Protein AF-A0A166QKS0-F1 (afdb_monomer_lite)

Foldseek 3Di:
DDDDDPDPDPVRVVVVVVVVLVVLCPDPNNVVVVVVVVVVVVCVVVVVPDVPPLDDDDDDPVLVVLQPPDADPDPLLVCLLVVPVPDDCVPVVLLLDFDDRPDPDCPPDPVVLVSSLSNNNSNLLNVVLVVLVVLVVVCVVPVPPPVSLVVLVVQLVVLVVVLVVSVVCCVVVPQPPDPNSNSSSSSSNSSSSNSNVLSSCCNVQVSVHDVSNVVSSCVRRVD

Sequence (223 aa):
MGRTAKYLTLDEKRKAIQANSTKYAHTTKGCNARNAAQRAAYHKRTSRKGPSDTSIPSLSQDLVELALKPLPISDLFLSALQDDGDVNESGLDQWDLPPPYANSQELSSSNYAVNLVDVVHGRHMRDELKQGRHRMEVHRQKPRFRGVRQATLTLERAAIEGYEAATKLIEEYGCDSSYMSGLMTRHFLQWSARRVYDLHEEIQALTSGRDSYEKLYNSRYCT

pLDDT: mean 88.8, std 10.62, range [48.44, 98.06]

Secondary structure (DSSP, 8-state):
-----S-SSHHHHHHHHHHHHHHHHTSHHHHHHHHHHHHHHHHHHHTT------PPPPPPHHHHHHHTSPPP-SHHHHHHHHT-S-S--TT-HHHHSPSP-TT------HHHHHHHHHHHHHHHHHHHHHHHHHHHHHHHH-TT-HHHHHHHHHHHHHHHHHHHHHHHHHHHH-S-SSHHHHHHHHHHHHHHHHHHHHHHHHHHHHHH-HHHHHHHHHHHH--

Organism: NCBI:txid1759441

Structure (mmCIF, N/CA/C/O backbone):
data_AF-A0A166QKS0-F1
#
_entry.id   AF-A0A166QKS0-F1
#
loop_
_atom_site.group_PDB
_atom_site.id
_atom_site.type_symbol
_atom_site.label_atom_id
_atom_site.label_alt_id
_atom_site.label_comp_id
_atom_site.label_asym_id
_atom_site.label_entity_id
_atom_site.label_seq_id
_atom_site.pdbx_PDB_ins_code
_atom_site.Cartn_x
_atom_site.Cartn_y
_atom_site.Cartn_z
_atom_site.occupancy
_atom_site.B_iso_or_equiv
_atom_site.auth_seq_id
_atom_site.auth_comp_id
_atom_site.auth_asym_id
_atom_site.auth_atom_id
_atom_site.pdbx_PDB_model_num
ATOM 1 N N . MET A 1 1 ? -8.225 13.645 81.825 1.00 52.88 1 MET A N 1
ATOM 2 C CA . MET A 1 1 ? -9.030 12.519 81.299 1.00 52.88 1 MET A CA 1
ATOM 3 C C . MET A 1 1 ? -8.406 12.030 79.997 1.00 52.88 1 MET A C 1
ATOM 5 O O . MET A 1 1 ? -8.427 12.765 79.018 1.00 52.88 1 MET A O 1
ATOM 9 N N . GLY A 1 2 ? -7.762 10.860 80.006 1.00 68.75 2 GLY A N 1
ATOM 10 C CA . GLY A 1 2 ? -7.058 10.316 78.837 1.00 68.75 2 GLY A CA 1
ATOM 11 C C . GLY A 1 2 ? -8.013 9.626 77.860 1.00 68.75 2 GLY A C 1
ATOM 12 O O . GLY A 1 2 ? -8.900 8.891 78.284 1.00 68.75 2 GLY A O 1
ATOM 13 N N . ARG A 1 3 ? -7.847 9.859 76.551 1.00 65.81 3 ARG A N 1
ATOM 14 C CA . ARG A 1 3 ? -8.582 9.130 75.505 1.00 65.81 3 ARG A CA 1
ATOM 15 C C . ARG A 1 3 ? -8.050 7.698 75.435 1.00 65.81 3 ARG A C 1
ATOM 17 O O . ARG A 1 3 ? -6.912 7.489 75.028 1.00 65.81 3 ARG A O 1
ATOM 24 N N . THR A 1 4 ? -8.865 6.724 75.820 1.00 73.19 4 THR A N 1
ATOM 25 C CA . THR A 1 4 ? -8.566 5.302 75.630 1.00 73.19 4 THR A CA 1
ATOM 26 C C . THR A 1 4 ? -8.616 4.939 74.146 1.00 73.19 4 THR A C 1
ATOM 28 O O . THR A 1 4 ? -9.442 5.448 73.381 1.00 73.19 4 THR A O 1
ATOM 31 N N . ALA A 1 5 ? -7.694 4.078 73.712 1.00 75.75 5 ALA A N 1
ATOM 32 C CA . ALA A 1 5 ? -7.658 3.604 72.336 1.00 75.75 5 ALA A CA 1
ATOM 33 C C . ALA A 1 5 ? -8.900 2.747 72.050 1.00 75.75 5 ALA A C 1
ATOM 35 O O . ALA A 1 5 ? -9.201 1.803 72.772 1.00 75.75 5 ALA A O 1
ATOM 36 N N . LYS A 1 6 ? -9.625 3.080 70.976 1.00 84.25 6 LYS A N 1
ATOM 37 C CA . LYS A 1 6 ? -10.878 2.410 70.583 1.00 84.25 6 LYS A CA 1
ATOM 38 C C . LYS A 1 6 ? -10.690 0.944 70.156 1.00 84.25 6 LYS A C 1
ATOM 40 O O . LYS A 1 6 ? -11.662 0.199 70.127 1.00 84.25 6 LYS A O 1
ATOM 45 N N . TYR A 1 7 ? -9.465 0.557 69.805 1.00 91.38 7 TYR A N 1
ATOM 46 C CA . TYR A 1 7 ? -9.080 -0.805 69.437 1.00 91.38 7 TYR A CA 1
ATOM 47 C C . TYR A 1 7 ? -7.752 -1.122 70.120 1.00 91.38 7 TYR A C 1
ATOM 49 O O . TYR A 1 7 ? -6.854 -0.275 70.101 1.00 91.38 7 TYR A O 1
ATOM 57 N N . LEU A 1 8 ? -7.638 -2.310 70.710 1.00 87.25 8 LEU A N 1
ATOM 58 C CA . LEU A 1 8 ? -6.447 -2.747 71.441 1.00 87.25 8 LEU A CA 1
ATOM 59 C C . LEU A 1 8 ? -5.414 -3.370 70.497 1.00 87.25 8 LEU A C 1
ATOM 61 O O . LEU A 1 8 ? -4.217 -3.314 70.767 1.00 87.25 8 LEU A O 1
ATOM 65 N N . THR A 1 9 ? -5.863 -3.909 69.359 1.00 92.62 9 THR A N 1
ATOM 66 C CA . THR A 1 9 ? -4.998 -4.555 68.363 1.00 92.62 9 THR A CA 1
ATOM 67 C C . THR A 1 9 ? -5.269 -4.073 66.932 1.00 92.62 9 THR A C 1
ATOM 69 O O . THR A 1 9 ? -6.344 -3.564 66.594 1.00 92.62 9 THR A O 1
ATOM 72 N N . LEU A 1 10 ? -4.277 -4.236 66.046 1.00 92.38 10 LEU A N 1
ATOM 73 C CA . LEU A 1 10 ? -4.429 -3.928 64.617 1.00 92.38 10 LEU A CA 1
ATOM 74 C C . LEU A 1 10 ? -5.484 -4.815 63.940 1.00 92.38 10 LEU A C 1
ATOM 76 O O . LEU A 1 10 ? -6.199 -4.341 63.054 1.00 92.38 10 LEU A O 1
ATOM 80 N N . ASP A 1 11 ? -5.617 -6.068 64.374 1.00 94.25 11 ASP A N 1
ATOM 81 C CA . ASP A 1 11 ? -6.605 -6.998 63.827 1.00 94.25 11 ASP A CA 1
ATOM 82 C C . ASP A 1 11 ? -8.031 -6.629 64.227 1.00 94.25 11 ASP A C 1
ATOM 84 O O . ASP A 1 11 ? -8.928 -6.653 63.382 1.00 94.25 11 ASP A O 1
ATOM 88 N N . GLU A 1 12 ? -8.250 -6.193 65.470 1.00 92.31 12 GLU A N 1
ATOM 89 C CA . GLU A 1 12 ? -9.535 -5.624 65.892 1.00 92.31 12 GLU A CA 1
ATOM 90 C C . GLU A 1 12 ? -9.909 -4.403 65.053 1.00 92.31 12 GLU A C 1
ATOM 92 O O . GLU A 1 12 ? -11.041 -4.297 64.578 1.00 92.31 12 GLU A O 1
ATOM 97 N N . LYS A 1 13 ? -8.944 -3.510 64.796 1.00 95.44 13 LYS A N 1
ATOM 98 C CA . LYS A 1 13 ? -9.158 -2.340 63.937 1.00 95.44 13 LYS A CA 1
ATOM 99 C C . LYS A 1 13 ? -9.554 -2.753 62.515 1.00 95.44 13 LYS A C 1
ATOM 101 O O . LYS A 1 13 ? -10.494 -2.183 61.961 1.00 95.44 13 LYS A O 1
ATOM 106 N N . ARG A 1 14 ? -8.881 -3.747 61.921 1.00 93.94 14 ARG A N 1
ATOM 107 C CA . ARG A 1 14 ? -9.207 -4.267 60.577 1.00 93.94 14 ARG A CA 1
ATOM 108 C C . ARG A 1 14 ? -10.596 -4.907 60.532 1.00 93.94 14 ARG A C 1
ATOM 110 O O . ARG A 1 14 ? -11.382 -4.557 59.652 1.00 93.94 14 ARG A O 1
ATOM 117 N N . LYS A 1 15 ? -10.934 -5.761 61.504 1.00 94.81 15 LYS A N 1
ATOM 118 C CA . LYS A 1 15 ? -12.263 -6.390 61.621 1.00 94.81 15 LYS A CA 1
ATOM 119 C C . LYS A 1 15 ? -13.368 -5.348 61.782 1.00 94.81 15 LYS A C 1
ATOM 121 O O . LYS A 1 15 ? -14.398 -5.441 61.120 1.00 94.81 15 LYS A O 1
ATOM 126 N N . ALA A 1 16 ? -13.141 -4.317 62.596 1.00 92.88 16 ALA A N 1
ATOM 127 C CA . ALA A 1 16 ? -14.099 -3.232 62.782 1.00 92.88 16 ALA A CA 1
ATOM 128 C C . ALA A 1 16 ? -14.296 -2.397 61.505 1.00 92.88 16 ALA A C 1
ATOM 130 O O . ALA A 1 16 ? -15.427 -2.046 61.169 1.00 92.88 16 ALA A O 1
ATOM 131 N N . ILE A 1 17 ? -13.223 -2.106 60.759 1.00 94.38 17 ILE A N 1
ATOM 132 C CA . ILE A 1 17 ? -13.313 -1.437 59.449 1.00 94.38 17 ILE A CA 1
ATOM 133 C C . ILE A 1 17 ? -14.108 -2.300 58.464 1.00 94.38 17 ILE A C 1
ATOM 135 O O . ILE A 1 17 ? -14.991 -1.783 57.782 1.00 94.38 17 ILE A O 1
ATOM 139 N N . GLN A 1 18 ? -13.845 -3.607 58.417 1.00 94.50 18 GLN A N 1
ATOM 140 C CA . GLN A 1 18 ? -14.553 -4.530 57.533 1.00 94.50 18 GLN A CA 1
ATOM 141 C C . GLN A 1 18 ? -16.043 -4.622 57.888 1.00 94.50 18 GLN A C 1
ATOM 143 O O . GLN A 1 18 ? -16.883 -4.480 57.004 1.00 94.50 18 GLN A O 1
ATOM 148 N N . ALA A 1 19 ? -16.380 -4.759 59.172 1.00 94.00 19 ALA A N 1
ATOM 149 C CA . ALA A 1 19 ? -17.763 -4.800 59.648 1.00 94.00 19 ALA A CA 1
ATOM 150 C C . ALA A 1 19 ? -18.515 -3.476 59.416 1.00 94.00 19 ALA A C 1
ATOM 152 O O . ALA A 1 19 ? -19.702 -3.473 59.097 1.00 94.00 19 ALA A O 1
ATOM 153 N N . ASN A 1 20 ? -17.842 -2.332 59.552 1.00 92.88 20 ASN A N 1
ATOM 154 C CA . ASN A 1 20 ? -18.448 -1.036 59.243 1.00 92.88 20 ASN A CA 1
ATOM 155 C C . ASN A 1 20 ? -18.609 -0.829 57.730 1.00 92.88 20 ASN A C 1
ATOM 157 O O . ASN A 1 20 ? -19.608 -0.256 57.306 1.00 92.88 20 ASN A O 1
ATOM 161 N N . SER A 1 21 ? -17.670 -1.325 56.919 1.00 92.88 21 SER A N 1
ATOM 162 C CA . SER A 1 21 ? -17.764 -1.321 55.454 1.00 92.88 21 SER A CA 1
ATOM 163 C C . SER A 1 21 ? -18.947 -2.159 54.961 1.00 92.88 21 SER A C 1
ATOM 165 O O . SER A 1 21 ? -19.736 -1.676 54.148 1.00 92.88 21 SER A O 1
ATOM 167 N N . THR A 1 22 ? -19.141 -3.370 55.499 1.00 92.69 22 THR A N 1
ATOM 168 C CA . THR A 1 22 ? -20.296 -4.215 55.149 1.00 92.69 22 THR A CA 1
ATOM 169 C C . THR A 1 22 ? -21.607 -3.562 55.572 1.00 92.69 22 THR A C 1
ATOM 171 O O . THR A 1 22 ? -22.514 -3.445 54.751 1.00 92.69 22 THR A O 1
ATOM 174 N N . LYS A 1 23 ? -21.698 -3.028 56.798 1.00 93.31 23 LYS A N 1
ATOM 175 C CA . LYS A 1 23 ? -22.880 -2.269 57.247 1.00 93.31 23 LYS A CA 1
ATOM 176 C C . LYS A 1 23 ? -23.170 -1.072 56.344 1.00 93.31 23 LYS A C 1
ATOM 178 O O . LYS A 1 23 ? -24.306 -0.894 55.915 1.00 93.31 23 LYS A O 1
ATOM 183 N N . TYR A 1 24 ? -22.152 -0.279 56.012 1.00 92.56 24 TYR A N 1
ATOM 184 C CA . TYR A 1 24 ? -22.295 0.874 55.126 1.00 92.56 24 TYR A CA 1
ATOM 185 C C . TYR A 1 24 ? -22.781 0.469 53.729 1.00 92.56 24 TYR A C 1
ATOM 187 O O . TYR A 1 24 ? -23.659 1.133 53.179 1.00 92.56 24 TYR A O 1
ATOM 195 N N . ALA A 1 25 ? -22.276 -0.642 53.185 1.00 91.44 25 ALA A N 1
ATOM 196 C CA . ALA A 1 25 ? -22.644 -1.152 51.868 1.00 91.44 25 ALA A CA 1
ATOM 197 C C . ALA A 1 25 ? -24.137 -1.491 51.719 1.00 91.44 25 ALA A C 1
ATOM 199 O O . ALA A 1 25 ? -24.644 -1.418 50.603 1.00 91.44 25 ALA A O 1
ATOM 200 N N . HIS A 1 26 ? -24.829 -1.828 52.812 1.00 92.38 26 HIS A N 1
ATOM 201 C CA . HIS A 1 26 ? -26.271 -2.107 52.817 1.00 92.38 26 HIS A CA 1
ATOM 202 C C . HIS A 1 26 ? -27.143 -0.863 53.047 1.00 92.38 26 HIS A C 1
ATOM 204 O O . HIS A 1 26 ? -28.360 -0.932 52.906 1.00 92.38 26 HIS A O 1
ATOM 210 N N . THR A 1 27 ? -26.552 0.286 53.383 1.00 96.44 27 THR A N 1
ATOM 211 C CA . THR A 1 27 ? -27.308 1.539 53.516 1.00 96.44 27 THR A CA 1
ATOM 212 C C . THR A 1 27 ? -27.612 2.155 52.152 1.00 96.44 27 THR A C 1
ATOM 214 O O . THR A 1 27 ? -26.830 2.024 51.208 1.00 96.44 27 THR A O 1
ATOM 217 N N . THR A 1 28 ? -28.689 2.939 52.058 1.00 96.25 28 THR A N 1
ATOM 218 C CA . THR A 1 28 ? -29.051 3.691 50.842 1.00 96.25 28 THR A CA 1
ATOM 219 C C . THR A 1 28 ? -27.896 4.569 50.350 1.00 96.25 28 THR A C 1
ATOM 221 O O . THR A 1 28 ? -27.619 4.643 49.154 1.00 96.25 28 THR A O 1
ATOM 224 N N . LYS A 1 29 ? -27.157 5.188 51.282 1.00 94.44 29 LYS A N 1
ATOM 225 C CA . LYS A 1 29 ? -25.985 6.020 50.977 1.00 94.44 29 LYS A CA 1
ATOM 226 C C . LYS A 1 29 ? -24.840 5.196 50.374 1.00 94.44 29 LYS A C 1
ATOM 228 O O . LYS A 1 29 ? -24.232 5.643 49.403 1.00 94.44 29 LYS A O 1
ATOM 233 N N . GLY A 1 30 ? -24.578 3.998 50.901 1.00 94.81 30 GLY A N 1
ATOM 234 C CA . GLY A 1 30 ? -23.570 3.078 50.367 1.00 94.81 30 GLY A CA 1
ATOM 235 C C . GLY A 1 30 ? -23.924 2.536 48.981 1.00 94.81 30 GLY A C 1
ATOM 236 O O . GLY A 1 30 ? -23.075 2.549 48.086 1.00 94.81 30 GLY A O 1
ATOM 237 N N . CYS A 1 31 ? -25.184 2.149 48.762 1.00 94.56 31 CYS A N 1
ATOM 238 C CA . CYS A 1 31 ? -25.687 1.752 47.442 1.00 94.56 31 CYS A CA 1
ATOM 239 C C . CYS A 1 31 ? -25.542 2.884 46.414 1.00 94.56 31 CYS A C 1
ATOM 241 O O . CYS A 1 31 ? -25.025 2.665 45.318 1.00 94.56 31 CYS A O 1
ATOM 243 N N . ASN A 1 32 ? -25.917 4.112 46.782 1.00 95.06 32 ASN A N 1
ATOM 244 C CA . ASN A 1 32 ? -25.784 5.279 45.909 1.00 95.06 32 ASN A CA 1
ATOM 245 C C . ASN A 1 32 ? -24.322 5.590 45.571 1.00 95.06 32 ASN A C 1
ATOM 247 O O . ASN A 1 32 ? -24.016 5.846 44.407 1.00 95.06 32 ASN A O 1
ATOM 251 N N . ALA A 1 33 ? -23.412 5.511 46.547 1.00 94.12 33 ALA A N 1
ATOM 252 C CA . ALA A 1 33 ? -21.981 5.702 46.317 1.00 94.12 33 ALA A CA 1
ATOM 253 C C . ALA A 1 33 ? -21.406 4.644 45.358 1.00 94.12 33 ALA A C 1
ATOM 255 O O . ALA A 1 33 ? -20.661 4.987 44.439 1.00 94.12 33 ALA A O 1
ATOM 256 N N . ARG A 1 34 ? -21.802 3.371 45.508 1.00 92.75 34 ARG A N 1
ATOM 257 C CA . ARG A 1 34 ? -21.412 2.292 44.585 1.00 92.75 34 ARG A CA 1
ATOM 258 C C . ARG A 1 34 ? -21.949 2.537 43.176 1.00 92.75 34 ARG A C 1
ATOM 260 O O . ARG A 1 34 ? -21.183 2.458 42.221 1.00 92.75 34 ARG A O 1
ATOM 267 N N . ASN A 1 35 ? -23.228 2.884 43.047 1.00 93.88 35 ASN A N 1
ATOM 268 C CA . ASN A 1 35 ? -23.851 3.184 41.758 1.00 93.88 35 ASN A CA 1
ATOM 269 C C . ASN A 1 35 ? -23.214 4.406 41.084 1.00 93.88 35 ASN A C 1
ATOM 271 O O . ASN A 1 35 ? -23.047 4.414 39.867 1.00 93.88 35 ASN A O 1
ATOM 275 N N . ALA A 1 36 ? -22.838 5.431 41.852 1.00 94.50 36 ALA A N 1
ATOM 276 C CA . ALA A 1 36 ? -22.121 6.597 41.344 1.00 94.50 36 ALA A CA 1
ATOM 277 C C . ALA A 1 36 ? -20.710 6.226 40.870 1.00 94.50 36 ALA A C 1
ATOM 279 O O . ALA A 1 36 ? -20.315 6.624 39.778 1.00 94.50 36 ALA A O 1
ATOM 280 N N . ALA A 1 37 ? -19.976 5.407 41.629 1.00 93.38 37 ALA A N 1
ATOM 281 C CA . ALA A 1 37 ? -18.663 4.909 41.224 1.00 93.38 37 ALA A CA 1
ATOM 282 C C . ALA A 1 37 ? -18.745 4.029 39.965 1.00 93.38 37 ALA A C 1
ATOM 284 O O . ALA A 1 37 ? -17.932 4.184 39.057 1.00 93.38 37 ALA A O 1
ATOM 285 N N . GLN A 1 38 ? -19.751 3.154 39.869 1.00 94.62 38 GLN A N 1
ATOM 286 C CA . GLN A 1 38 ? -20.014 2.347 38.675 1.00 94.62 38 GLN A CA 1
ATOM 287 C C . GLN A 1 38 ? -20.390 3.217 37.475 1.00 94.62 38 GLN A C 1
ATOM 289 O O . GLN A 1 38 ? -19.834 3.015 36.400 1.00 94.62 38 GLN A O 1
ATOM 294 N N . ARG A 1 39 ? -21.260 4.223 37.648 1.00 92.81 39 ARG A N 1
ATOM 295 C CA . ARG A 1 39 ? -21.588 5.199 36.598 1.00 92.81 39 ARG A CA 1
ATOM 296 C C . ARG A 1 39 ? -20.368 5.998 36.165 1.00 92.81 39 ARG A C 1
ATOM 298 O O . ARG A 1 39 ? -20.158 6.149 34.972 1.00 92.81 39 ARG A O 1
ATOM 305 N N . ALA A 1 40 ? -19.537 6.458 37.096 1.00 90.25 40 ALA A N 1
ATOM 306 C CA . ALA A 1 40 ? -18.300 7.166 36.785 1.00 90.25 40 ALA A CA 1
ATOM 307 C C . ALA A 1 40 ? -17.291 6.258 36.066 1.00 90.25 40 ALA A C 1
ATOM 309 O O . ALA A 1 40 ? -16.643 6.695 35.121 1.00 90.25 40 ALA A O 1
ATOM 310 N N . ALA A 1 41 ? -17.171 4.989 36.463 1.00 89.06 41 ALA A N 1
ATOM 311 C CA . ALA A 1 41 ? -16.328 4.008 35.785 1.00 89.06 41 ALA A CA 1
ATOM 312 C C . ALA A 1 41 ? -16.858 3.676 34.383 1.00 89.06 41 ALA A C 1
ATOM 314 O O . ALA A 1 41 ? -16.077 3.603 33.437 1.00 89.06 41 ALA A O 1
ATOM 315 N N . TYR A 1 42 ? -18.175 3.523 34.237 1.00 89.12 42 TYR A N 1
ATOM 316 C CA . TYR A 1 42 ? -18.841 3.337 32.954 1.00 89.12 42 TYR A CA 1
ATOM 317 C C . TYR A 1 42 ? -18.624 4.552 32.059 1.00 89.12 42 TYR A C 1
ATOM 319 O O . TYR A 1 42 ? -18.097 4.388 30.968 1.00 89.12 42 TYR A O 1
ATOM 327 N N . HIS A 1 43 ? -18.893 5.764 32.551 1.00 82.94 43 HIS A N 1
ATOM 328 C CA . HIS A 1 43 ? -18.589 7.006 31.849 1.00 82.94 43 HIS A CA 1
ATOM 329 C C . HIS A 1 43 ? -17.112 7.095 31.489 1.00 82.94 43 HIS A C 1
ATOM 331 O O . HIS A 1 43 ? -16.817 7.390 30.351 1.00 82.94 43 HIS A O 1
ATOM 337 N N . LYS A 1 44 ? -16.156 6.773 32.365 1.00 82.12 44 LYS A N 1
ATOM 338 C CA . LYS A 1 44 ? -14.729 6.751 31.985 1.00 82.12 44 LYS A CA 1
ATOM 339 C C . LYS A 1 44 ? -14.425 5.735 30.877 1.00 82.12 44 LYS A C 1
ATOM 341 O O . LYS A 1 44 ? -13.557 5.990 30.046 1.00 82.12 44 LYS A O 1
ATOM 346 N N . ARG A 1 45 ? -15.122 4.594 30.846 1.00 77.19 45 ARG A N 1
ATOM 347 C CA . ARG A 1 45 ? -14.978 3.567 29.799 1.00 77.19 45 ARG A CA 1
ATOM 348 C C . ARG A 1 45 ? -15.633 3.983 28.480 1.00 77.19 45 ARG A C 1
ATOM 350 O O . ARG A 1 45 ? -15.076 3.689 27.430 1.00 77.19 45 ARG A O 1
ATOM 357 N N . THR A 1 46 ? -16.770 4.674 28.522 1.00 72.81 46 THR A N 1
ATOM 358 C CA . THR A 1 46 ? -17.547 5.066 27.334 1.00 72.81 46 THR A CA 1
ATOM 359 C C . THR A 1 46 ? -17.195 6.457 26.796 1.00 72.81 46 THR A C 1
ATOM 361 O O . THR A 1 46 ? -17.232 6.663 25.589 1.00 72.81 46 THR A O 1
ATOM 364 N N . SER A 1 47 ? -16.775 7.380 27.664 1.00 62.59 47 SER A N 1
ATOM 365 C CA . SER A 1 47 ? -16.272 8.736 27.368 1.00 62.59 47 SER A CA 1
ATOM 366 C C . SER A 1 47 ? -14.848 8.732 26.802 1.00 62.59 47 SER A C 1
ATOM 368 O O . SER A 1 47 ? -14.437 9.681 26.149 1.00 62.59 47 SER A O 1
ATOM 370 N N . ARG A 1 48 ? -14.103 7.619 26.915 1.00 54.16 48 ARG A N 1
ATOM 371 C CA . ARG A 1 48 ? -12.843 7.407 26.171 1.00 54.16 48 ARG A CA 1
ATOM 372 C C . ARG A 1 48 ? -13.030 7.248 24.650 1.00 54.16 48 ARG A C 1
ATOM 374 O O . ARG A 1 48 ? -12.115 6.805 23.960 1.00 54.16 48 ARG A O 1
ATOM 381 N N . LYS A 1 49 ? -14.178 7.648 24.102 1.00 54.56 49 LYS A N 1
ATOM 382 C CA . LYS A 1 49 ? -14.244 8.174 22.740 1.00 54.56 49 LYS A CA 1
ATOM 383 C C . LYS A 1 49 ? -13.646 9.586 22.774 1.00 54.56 49 LYS A C 1
ATOM 385 O O . LYS A 1 49 ? -14.376 10.569 22.802 1.00 54.56 49 LYS A O 1
ATOM 390 N N . GLY A 1 50 ? -12.312 9.680 22.809 1.00 53.19 50 GLY A N 1
ATOM 391 C CA . GLY A 1 50 ? -11.643 10.915 22.383 1.00 53.19 50 GLY A CA 1
ATOM 392 C C . GLY A 1 50 ? -12.130 11.306 20.981 1.00 53.19 50 GLY A C 1
ATOM 393 O O . GLY A 1 50 ? -12.749 10.454 20.326 1.00 53.19 50 GLY A O 1
ATOM 394 N N . PRO A 1 51 ? -11.894 12.552 20.525 1.00 48.44 51 PRO A N 1
ATOM 395 C CA . PRO A 1 51 ? -12.276 12.978 19.184 1.00 48.44 51 PRO A CA 1
ATOM 396 C C . PRO A 1 51 ? -11.784 11.911 18.219 1.00 48.44 51 PRO A C 1
ATOM 398 O O . PRO A 1 51 ? -10.588 11.676 18.061 1.00 48.44 51 PRO A O 1
ATOM 401 N N . SER A 1 52 ? -12.739 11.146 17.699 1.00 57.56 52 SER A N 1
ATOM 402 C CA . SER A 1 52 ? -12.473 10.087 16.748 1.00 57.56 52 SER A CA 1
ATOM 403 C C . SER A 1 52 ? -12.374 10.821 15.436 1.00 57.56 52 SER A C 1
ATOM 405 O O . SER A 1 52 ? -13.285 10.722 14.617 1.00 57.56 52 SER A O 1
ATOM 407 N N . ASP A 1 53 ? -11.335 11.650 15.314 1.00 57.34 53 ASP A N 1
ATOM 408 C CA . ASP A 1 53 ? -10.982 12.284 14.062 1.00 57.34 53 ASP A CA 1
ATOM 409 C C . ASP A 1 53 ? -10.530 11.138 13.162 1.00 57.34 53 ASP A C 1
ATOM 411 O O . ASP A 1 53 ? -9.405 10.644 13.169 1.00 57.34 53 ASP A O 1
ATOM 415 N N . THR A 1 54 ? -11.558 10.535 12.591 1.00 68.62 54 THR A N 1
ATOM 416 C CA . THR A 1 54 ? -11.538 9.411 11.673 1.00 68.62 54 THR A CA 1
ATOM 417 C C . THR A 1 54 ? -11.522 9.949 10.256 1.00 68.62 54 THR A C 1
ATOM 419 O O . THR A 1 54 ? -11.600 9.154 9.327 1.00 68.62 54 THR A O 1
ATOM 422 N N . SER A 1 55 ? -11.401 11.277 10.102 1.00 80.19 55 SER A N 1
ATOM 423 C CA . SER A 1 55 ? -11.133 11.903 8.828 1.00 80.19 55 SER A CA 1
ATOM 424 C C . SER A 1 55 ? -9.809 11.351 8.311 1.00 80.19 55 SER A C 1
ATOM 426 O O . SER A 1 55 ? -8.771 11.369 8.976 1.00 80.19 55 SER A O 1
ATOM 428 N N . ILE A 1 56 ? -9.898 10.724 7.148 1.00 84.19 56 ILE A N 1
ATOM 429 C CA . ILE A 1 56 ? -8.741 10.261 6.403 1.00 84.19 56 ILE A CA 1
ATOM 430 C C . ILE A 1 56 ? -8.402 11.436 5.480 1.00 84.19 56 ILE A C 1
ATOM 432 O O . ILE A 1 56 ? -9.309 11.920 4.795 1.00 84.19 56 ILE A O 1
ATOM 436 N N . PRO A 1 57 ? -7.166 11.959 5.507 1.00 87.00 57 PRO A N 1
ATOM 437 C CA . PRO A 1 57 ? -6.796 13.090 4.666 1.00 87.00 57 PRO A CA 1
ATOM 438 C C . PRO A 1 57 ? -6.960 12.719 3.191 1.00 87.00 57 PRO A C 1
ATOM 440 O O . PRO A 1 57 ? -6.581 11.626 2.788 1.00 87.00 57 PRO A O 1
ATOM 443 N N . SER A 1 58 ? -7.530 13.614 2.387 1.00 93.75 58 SER A N 1
ATOM 444 C CA . SER A 1 58 ? -7.674 13.397 0.945 1.00 93.75 58 SER A CA 1
ATOM 445 C C . SER A 1 58 ? -6.309 13.316 0.260 1.00 93.75 58 SER A C 1
ATOM 447 O O . SER A 1 58 ? -5.450 14.163 0.513 1.00 93.75 58 SER A O 1
ATOM 449 N N . LEU A 1 59 ? -6.134 12.348 -0.642 1.00 95.75 59 LEU A N 1
ATOM 450 C CA . LEU A 1 59 ? -4.962 12.274 -1.518 1.00 95.75 59 LEU A CA 1
ATOM 451 C C . LEU A 1 59 ? -4.959 13.431 -2.530 1.00 95.75 59 LEU A C 1
ATOM 453 O O . LEU A 1 59 ? -6.017 13.957 -2.884 1.00 95.75 59 LEU A O 1
ATOM 457 N N . SER A 1 60 ? -3.774 13.824 -3.004 1.00 96.62 60 SER A N 1
ATOM 458 C CA . SER A 1 60 ? -3.655 14.808 -4.083 1.00 96.62 60 SER A CA 1
ATOM 459 C C . SER A 1 60 ? -4.192 14.244 -5.401 1.00 96.62 60 SER A C 1
ATOM 461 O O . SER A 1 60 ? -4.058 13.052 -5.684 1.00 96.62 60 SER A O 1
ATOM 463 N N . GLN A 1 61 ? -4.789 15.112 -6.219 1.00 96.94 61 GLN A N 1
ATOM 464 C CA . GLN A 1 61 ? -5.385 14.717 -7.497 1.00 96.94 61 GLN A CA 1
ATOM 465 C C . GLN A 1 61 ? -4.345 14.097 -8.441 1.00 96.94 61 GLN A C 1
ATOM 467 O O . GLN A 1 61 ? -4.599 13.041 -9.011 1.00 96.94 61 GLN A O 1
ATOM 472 N N . ASP A 1 62 ? -3.150 14.684 -8.528 1.00 96.62 62 ASP A N 1
ATOM 473 C CA . ASP A 1 62 ? -2.068 14.186 -9.385 1.00 96.62 62 ASP A CA 1
ATOM 474 C C . ASP A 1 62 ? -1.634 12.760 -9.007 1.00 96.62 62 ASP A C 1
ATOM 476 O O . ASP A 1 62 ? -1.389 11.925 -9.879 1.00 96.62 62 ASP A O 1
ATOM 480 N N . LEU A 1 63 ? -1.582 12.453 -7.704 1.00 97.31 63 LEU A N 1
ATOM 481 C CA . LEU A 1 63 ? -1.262 11.111 -7.211 1.00 97.31 63 LEU A CA 1
ATOM 482 C C . LEU A 1 63 ? -2.354 10.121 -7.617 1.00 97.31 63 LEU A C 1
ATOM 484 O O . LEU A 1 63 ? -2.042 9.035 -8.102 1.00 97.31 63 LEU A O 1
ATOM 488 N N . VAL A 1 64 ? -3.626 10.500 -7.461 1.00 98.00 64 VAL A N 1
ATOM 489 C CA . VAL A 1 64 ? -4.768 9.664 -7.861 1.00 98.00 64 VAL A CA 1
ATOM 490 C C . VAL A 1 64 ? -4.751 9.406 -9.369 1.00 98.00 64 VAL A C 1
ATOM 492 O O . VAL A 1 64 ? -4.881 8.262 -9.798 1.00 98.00 64 VAL A O 1
ATOM 495 N N . GLU A 1 65 ? -4.536 10.435 -10.185 1.00 97.94 65 GLU A N 1
ATOM 496 C CA . GLU A 1 65 ? -4.445 10.294 -11.642 1.00 97.94 65 GLU A CA 1
ATOM 497 C C . GLU A 1 65 ? -3.301 9.374 -12.059 1.00 97.94 65 GLU A C 1
ATOM 499 O O . GLU A 1 65 ? -3.455 8.547 -12.961 1.00 97.94 65 GLU A O 1
ATOM 504 N N . LEU A 1 66 ? -2.159 9.473 -11.377 1.00 97.44 66 LEU A N 1
ATOM 505 C CA . LEU A 1 66 ? -1.014 8.621 -11.642 1.00 97.44 66 LEU A CA 1
ATOM 506 C C . LEU A 1 66 ? -1.273 7.165 -11.220 1.00 97.44 66 LEU A C 1
ATOM 508 O O . LEU A 1 66 ? -0.970 6.250 -11.987 1.00 97.44 66 LEU A O 1
ATOM 512 N N . ALA A 1 67 ? -1.884 6.955 -10.052 1.00 97.75 67 ALA A N 1
ATOM 513 C CA . ALA A 1 67 ? -2.256 5.644 -9.521 1.00 97.75 67 ALA A CA 1
ATOM 514 C C . ALA A 1 67 ? -3.263 4.903 -10.414 1.00 97.75 67 ALA A C 1
ATOM 516 O O . ALA A 1 67 ? -3.172 3.687 -10.578 1.00 97.75 67 ALA A O 1
ATOM 517 N N . LEU A 1 68 ? -4.212 5.629 -11.012 1.00 97.25 68 LEU A N 1
ATOM 518 C CA . LEU A 1 68 ? -5.278 5.058 -11.840 1.00 97.25 68 LEU A CA 1
ATOM 519 C C . LEU A 1 68 ? -4.855 4.761 -13.285 1.00 97.25 68 LEU A C 1
ATOM 521 O O . LEU A 1 68 ? -5.638 4.173 -14.034 1.00 97.25 68 LEU A O 1
ATOM 525 N N . LYS A 1 69 ? -3.624 5.102 -13.692 1.00 97.25 69 LYS A N 1
ATOM 526 C CA . LYS A 1 69 ? -3.117 4.728 -15.021 1.00 97.25 69 LYS A CA 1
ATOM 527 C C . LYS A 1 69 ? -3.165 3.209 -15.210 1.00 97.25 69 LYS A C 1
ATOM 529 O O . LYS A 1 69 ? -2.725 2.489 -14.306 1.00 97.25 69 LYS A O 1
ATOM 534 N N . PRO A 1 70 ? -3.654 2.715 -16.362 1.00 96.12 70 PRO A N 1
ATOM 535 C CA . PRO A 1 70 ? -3.805 1.285 -16.599 1.00 96.12 70 PRO A CA 1
ATOM 536 C C . PRO A 1 70 ? -2.462 0.563 -16.461 1.00 96.12 70 PRO A C 1
ATOM 538 O O . PRO A 1 70 ? -1.415 1.096 -16.837 1.00 96.12 70 PRO A O 1
ATOM 541 N N . LEU A 1 71 ? -2.508 -0.639 -15.887 1.00 93.81 71 LEU A N 1
ATOM 542 C CA . LEU A 1 71 ? -1.363 -1.543 -15.859 1.00 93.81 71 LEU A CA 1
ATOM 543 C C . LEU A 1 71 ? -1.171 -2.183 -17.241 1.00 93.81 71 LEU A C 1
ATOM 545 O O . LEU A 1 71 ? -2.131 -2.250 -18.020 1.00 93.81 71 LEU A O 1
ATOM 549 N N . PRO A 1 72 ? 0.044 -2.661 -17.550 1.00 94.56 72 PRO A N 1
ATOM 550 C CA . PRO A 1 72 ? 0.265 -3.476 -18.732 1.00 94.56 72 PRO A CA 1
ATOM 551 C C . PRO A 1 72 ? -0.628 -4.722 -18.736 1.00 94.56 72 PRO A C 1
ATOM 553 O O . PRO A 1 72 ? -1.005 -5.243 -17.690 1.00 94.56 72 PRO A O 1
ATOM 556 N N . ILE A 1 73 ? -0.964 -5.193 -19.935 1.00 95.56 73 ILE A N 1
ATOM 557 C CA . ILE A 1 73 ? -1.768 -6.406 -20.165 1.00 95.56 73 ILE A CA 1
ATOM 558 C C . ILE A 1 73 ? -1.045 -7.393 -21.090 1.00 95.56 73 ILE A C 1
ATOM 560 O O . ILE A 1 73 ? -1.681 -8.231 -21.722 1.00 95.56 73 ILE A O 1
ATOM 564 N N . SER A 1 74 ? 0.272 -7.243 -21.238 1.00 96.81 74 SER A N 1
ATOM 565 C CA . SER A 1 74 ? 1.078 -8.120 -22.080 1.00 96.81 74 SER A CA 1
ATOM 566 C C . SER A 1 74 ? 1.212 -9.510 -21.459 1.00 96.81 74 SER A C 1
ATOM 568 O O . SER A 1 74 ? 1.132 -9.672 -20.240 1.00 96.81 74 SER A O 1
ATOM 570 N N . ASP A 1 75 ? 1.484 -10.510 -22.298 1.00 96.44 75 ASP A N 1
ATOM 571 C CA . ASP A 1 75 ? 1.736 -11.879 -21.835 1.00 96.44 75 ASP A CA 1
ATOM 572 C C . ASP A 1 75 ? 2.895 -11.919 -20.829 1.00 96.44 75 ASP A C 1
ATOM 574 O O . ASP A 1 75 ? 2.818 -12.609 -19.820 1.00 96.44 75 ASP A O 1
ATOM 578 N N . LEU A 1 76 ? 3.932 -11.101 -21.045 1.00 96.12 76 LEU A N 1
ATOM 579 C CA . LEU A 1 76 ? 5.084 -11.021 -20.150 1.00 96.12 76 LEU A CA 1
ATOM 580 C C . LEU A 1 76 ? 4.719 -10.466 -18.764 1.00 96.12 76 LEU A C 1
ATOM 582 O O . LEU A 1 76 ? 5.192 -10.992 -17.755 1.00 96.12 76 LEU A O 1
ATOM 586 N N . PHE A 1 77 ? 3.860 -9.441 -18.701 1.00 96.81 77 PHE A N 1
ATOM 587 C CA . PHE A 1 77 ? 3.318 -8.942 -17.435 1.00 96.81 77 PHE A CA 1
ATOM 588 C C . PHE A 1 77 ? 2.533 -10.039 -16.708 1.00 96.81 77 PHE A C 1
ATOM 590 O O . PHE A 1 77 ? 2.708 -10.225 -15.504 1.00 96.81 77 PHE A O 1
ATOM 597 N N . LEU A 1 78 ? 1.692 -10.787 -17.431 1.00 95.81 78 LEU A N 1
ATOM 598 C CA . LEU A 1 78 ? 0.885 -11.864 -16.856 1.00 95.81 78 LEU A CA 1
ATOM 599 C C . LEU A 1 78 ? 1.752 -13.020 -16.336 1.00 95.81 78 LEU A C 1
ATOM 601 O O . LEU A 1 78 ? 1.517 -13.480 -15.221 1.00 95.81 78 LEU A O 1
ATOM 605 N N . SER A 1 79 ? 2.784 -13.432 -17.076 1.00 96.12 79 SER A N 1
ATOM 606 C CA . SER A 1 79 ? 3.739 -14.455 -16.625 1.00 96.12 79 SER A CA 1
ATOM 607 C C . SER A 1 79 ? 4.509 -14.013 -15.377 1.00 96.12 79 SER A C 1
ATOM 609 O O . SER A 1 79 ? 4.636 -14.775 -14.417 1.00 96.12 79 SER A O 1
ATOM 611 N N . ALA A 1 80 ? 4.974 -12.758 -15.333 1.00 96.19 80 ALA A N 1
ATOM 612 C CA . ALA A 1 80 ? 5.622 -12.205 -14.141 1.00 96.19 80 ALA A CA 1
ATOM 613 C C . ALA A 1 80 ? 4.648 -12.118 -12.948 1.00 96.19 80 ALA A C 1
ATOM 615 O O . ALA A 1 80 ? 5.008 -12.416 -11.810 1.00 96.19 80 ALA A O 1
ATOM 616 N N . LEU A 1 81 ? 3.381 -11.773 -13.192 1.00 95.94 81 LEU A N 1
ATOM 617 C CA . LEU A 1 81 ? 2.342 -11.744 -12.162 1.00 95.94 81 LEU A CA 1
ATOM 618 C C . LEU A 1 81 ? 2.064 -13.138 -11.564 1.00 95.94 81 LEU A C 1
ATOM 620 O O . LEU A 1 81 ? 1.813 -13.242 -10.359 1.00 95.94 81 LEU A O 1
ATOM 624 N N . GLN A 1 82 ? 2.105 -14.193 -12.383 1.00 95.25 82 GLN A N 1
ATOM 625 C CA . GLN A 1 82 ? 1.786 -15.568 -11.976 1.00 95.25 82 GLN A CA 1
ATOM 626 C C . GLN A 1 82 ? 2.955 -16.316 -11.318 1.00 95.25 82 GLN A C 1
ATOM 628 O O . GLN A 1 82 ? 2.690 -17.200 -10.505 1.00 95.25 82 GLN A O 1
ATOM 633 N N . ASP A 1 83 ? 4.207 -15.887 -11.541 1.00 89.56 83 ASP A N 1
ATOM 634 C CA .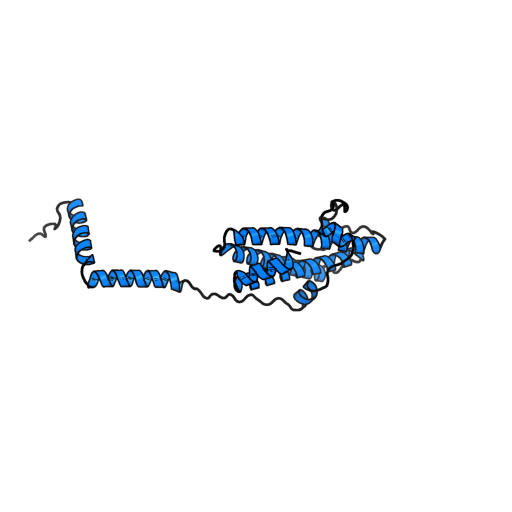 ASP A 1 83 ? 5.419 -16.562 -11.028 1.00 89.56 83 ASP A CA 1
ATOM 635 C C . ASP A 1 83 ? 5.595 -17.971 -11.615 1.00 89.56 83 ASP A C 1
ATOM 637 O O . ASP A 1 83 ? 5.896 -18.934 -10.911 1.00 89.56 83 ASP A O 1
ATOM 641 N N . ASP A 1 84 ? 5.405 -18.096 -12.931 1.00 86.25 84 ASP A N 1
ATOM 642 C CA . ASP A 1 84 ? 5.480 -19.381 -13.644 1.00 86.25 84 ASP A CA 1
ATOM 643 C C . ASP A 1 84 ? 6.916 -19.939 -13.749 1.00 86.25 84 ASP A C 1
ATOM 645 O O . ASP A 1 84 ? 7.138 -21.024 -14.282 1.00 86.25 84 ASP A O 1
ATOM 649 N N . GLY A 1 85 ? 7.917 -19.208 -13.243 1.00 90.25 85 GLY A N 1
ATOM 650 C CA . GLY A 1 85 ? 9.339 -19.560 -13.326 1.00 90.25 85 GLY A CA 1
ATOM 651 C C . GLY A 1 85 ? 9.987 -19.292 -14.690 1.00 90.25 85 GLY A C 1
ATOM 652 O O . GLY A 1 85 ? 11.204 -19.420 -14.819 1.00 90.25 85 GLY A O 1
ATOM 653 N N . ASP A 1 86 ? 9.203 -18.874 -15.687 1.00 90.50 86 ASP A N 1
ATOM 654 C CA . ASP A 1 86 ? 9.675 -18.578 -17.046 1.00 90.50 86 ASP A CA 1
ATOM 655 C C . ASP A 1 86 ? 10.453 -17.255 -17.141 1.00 90.50 86 ASP A C 1
ATOM 657 O O . ASP A 1 86 ? 11.295 -17.071 -18.024 1.00 90.50 86 ASP A O 1
ATOM 661 N N . VAL A 1 87 ? 10.187 -16.322 -16.224 1.00 93.00 87 VAL A N 1
ATOM 662 C CA . VAL A 1 87 ? 10.821 -15.001 -16.196 1.00 93.00 87 VAL A CA 1
ATOM 663 C C . VAL A 1 87 ? 11.917 -14.980 -15.137 1.00 93.00 87 VAL A C 1
ATOM 665 O O . VAL A 1 87 ? 11.663 -15.159 -13.948 1.00 93.00 87 VAL A O 1
ATOM 668 N N . ASN A 1 88 ? 13.156 -14.724 -15.559 1.00 93.94 88 ASN A N 1
ATOM 669 C CA . ASN A 1 88 ? 14.253 -14.536 -14.618 1.00 93.94 88 ASN A CA 1
ATOM 670 C C . ASN A 1 88 ? 14.224 -13.122 -14.011 1.00 93.94 88 ASN A C 1
ATOM 672 O O . ASN A 1 88 ? 14.551 -12.142 -14.680 1.00 93.94 88 ASN A O 1
ATOM 676 N N . GLU A 1 89 ? 13.895 -13.036 -12.724 1.00 95.00 89 GLU A N 1
ATOM 677 C CA . GLU A 1 89 ? 13.776 -11.779 -11.976 1.00 95.00 89 GLU A CA 1
ATOM 678 C C . GLU A 1 89 ? 15.025 -11.418 -11.145 1.00 95.00 89 GLU A C 1
ATOM 680 O O . GLU A 1 89 ? 15.036 -10.404 -10.448 1.00 95.00 89 GLU A O 1
ATOM 685 N N . SER A 1 90 ? 16.112 -12.199 -11.214 1.00 92.81 90 SER A N 1
ATOM 686 C CA . SER A 1 90 ? 17.272 -12.055 -10.311 1.00 92.81 90 SER A CA 1
ATOM 687 C C . SER A 1 90 ? 18.008 -10.708 -10.393 1.00 92.81 90 SER A C 1
ATOM 689 O O . SER A 1 90 ? 18.826 -10.401 -9.532 1.00 92.81 90 SER A O 1
ATOM 691 N N . GLY A 1 91 ? 17.781 -9.930 -11.454 1.00 90.12 91 GLY A N 1
ATOM 692 C CA . GLY A 1 91 ? 18.396 -8.617 -11.681 1.00 90.12 91 GLY A CA 1
ATOM 693 C C . GLY A 1 91 ? 17.458 -7.432 -11.451 1.00 90.12 91 GLY A C 1
ATOM 694 O O . GLY A 1 91 ? 17.803 -6.313 -11.831 1.00 90.12 91 GLY A O 1
ATOM 695 N N . LEU A 1 92 ? 16.260 -7.662 -10.904 1.00 92.88 92 LEU A N 1
ATOM 696 C CA . LEU A 1 92 ? 15.230 -6.625 -10.830 1.00 92.88 92 LEU A CA 1
ATOM 697 C C . LEU A 1 92 ? 15.304 -5.743 -9.586 1.00 92.88 92 LEU A C 1
ATOM 699 O O . LEU A 1 92 ? 14.762 -4.644 -9.609 1.00 92.88 92 LEU A O 1
ATOM 703 N N . ASP A 1 93 ? 16.017 -6.170 -8.545 1.00 92.38 93 ASP A N 1
ATOM 704 C CA . ASP A 1 93 ? 16.052 -5.477 -7.249 1.00 92.38 93 ASP A CA 1
ATOM 705 C C . ASP A 1 93 ? 16.537 -4.022 -7.347 1.00 92.38 93 ASP A C 1
ATOM 707 O O . ASP A 1 93 ? 16.117 -3.165 -6.574 1.00 92.38 93 ASP A O 1
ATOM 711 N N . GLN A 1 94 ? 17.383 -3.705 -8.331 1.00 91.31 94 GLN A N 1
ATOM 712 C CA . GLN A 1 94 ? 17.833 -2.328 -8.556 1.00 91.31 94 GLN A CA 1
ATOM 713 C C . GLN A 1 94 ? 16.700 -1.374 -8.976 1.00 91.31 94 GLN A C 1
ATOM 715 O O . GLN A 1 94 ? 16.823 -0.169 -8.780 1.00 91.31 94 GLN A O 1
ATOM 720 N N . TRP A 1 95 ? 15.612 -1.896 -9.551 1.00 92.31 95 TRP A N 1
ATOM 721 C CA . TRP A 1 95 ? 14.459 -1.113 -10.012 1.00 92.31 95 TRP A CA 1
ATOM 722 C C . TRP A 1 95 ? 13.385 -0.944 -8.936 1.00 92.31 95 TRP A C 1
ATOM 724 O O . TRP A 1 95 ? 12.506 -0.097 -9.081 1.00 92.31 95 TRP A O 1
ATOM 734 N N . ASP A 1 96 ? 13.481 -1.709 -7.847 1.00 92.44 96 ASP A N 1
ATOM 735 C CA . ASP A 1 96 ? 12.633 -1.556 -6.661 1.00 92.44 96 ASP A CA 1
ATOM 736 C C . ASP A 1 96 ? 13.092 -0.381 -5.786 1.00 92.44 96 ASP A C 1
ATOM 738 O O . ASP A 1 96 ? 12.357 0.097 -4.919 1.00 92.44 96 ASP A O 1
ATOM 742 N N . LEU A 1 97 ? 14.323 0.086 -6.006 1.00 92.88 97 LEU A N 1
ATOM 743 C CA . LEU A 1 97 ? 14.893 1.231 -5.318 1.00 92.88 97 LEU A CA 1
ATOM 744 C C . LEU A 1 97 ? 14.384 2.546 -5.928 1.00 92.88 97 LEU A C 1
ATOM 746 O O . LEU A 1 97 ? 14.136 2.620 -7.138 1.00 92.88 97 LEU A O 1
ATOM 750 N N . PRO A 1 98 ? 14.242 3.602 -5.107 1.00 92.06 98 PRO A N 1
ATOM 751 C CA . PRO A 1 98 ? 13.891 4.915 -5.620 1.00 92.06 98 PRO A CA 1
ATOM 752 C C . PRO A 1 98 ? 14.976 5.425 -6.585 1.00 92.06 98 PRO A C 1
ATOM 754 O O . PRO A 1 98 ? 16.162 5.157 -6.366 1.00 92.06 98 PRO A O 1
ATOM 757 N N . PRO A 1 99 ? 14.592 6.174 -7.636 1.00 90.75 99 PRO A N 1
ATOM 758 C CA . PRO A 1 99 ? 15.547 6.834 -8.526 1.00 90.75 99 PRO A CA 1
ATOM 759 C C . PRO A 1 99 ? 16.454 7.797 -7.730 1.00 90.75 99 PRO A C 1
ATOM 761 O O . PRO A 1 99 ? 16.030 8.291 -6.682 1.00 90.75 99 PRO A O 1
ATOM 764 N N . PRO A 1 100 ? 17.674 8.115 -8.208 1.00 89.56 100 PRO A N 1
ATOM 765 C CA . PRO A 1 100 ? 18.189 7.884 -9.564 1.00 89.56 100 PRO A CA 1
ATOM 766 C C . PRO A 1 100 ? 18.867 6.516 -9.783 1.00 89.56 100 PRO A C 1
ATOM 768 O O . PRO A 1 100 ? 19.522 5.969 -8.897 1.00 89.56 100 PRO A O 1
ATOM 771 N N . TYR A 1 101 ? 18.767 5.981 -11.007 1.00 88.00 101 TYR A N 1
ATOM 772 C CA . TYR A 1 101 ? 19.353 4.688 -11.388 1.00 88.00 101 TYR A CA 1
ATOM 773 C C . TYR A 1 101 ? 20.768 4.852 -11.962 1.00 88.00 101 TYR A C 1
ATOM 775 O O . TYR A 1 101 ? 20.939 5.192 -13.129 1.00 88.00 101 TYR A O 1
ATOM 783 N N . ALA A 1 102 ? 21.789 4.571 -11.146 1.00 76.06 102 ALA A N 1
ATOM 784 C CA . ALA A 1 102 ? 23.194 4.877 -11.449 1.00 76.06 102 ALA A CA 1
ATOM 785 C C . ALA A 1 102 ? 23.806 4.127 -12.653 1.00 76.06 102 ALA A C 1
ATOM 787 O O . ALA A 1 102 ? 24.825 4.561 -13.175 1.00 76.06 102 ALA A O 1
ATOM 788 N N . ASN A 1 103 ? 23.223 3.002 -13.085 1.00 65.75 103 ASN A N 1
ATOM 789 C CA . ASN A 1 103 ? 23.824 2.103 -14.077 1.00 65.75 103 ASN A CA 1
ATOM 790 C C . ASN A 1 103 ? 22.784 1.518 -15.044 1.00 65.75 103 ASN A C 1
ATOM 792 O O . ASN A 1 103 ? 22.781 0.311 -15.295 1.00 65.75 103 ASN A O 1
ATOM 796 N N . SER A 1 104 ? 21.895 2.341 -15.617 1.00 61.66 104 SER A N 1
ATOM 797 C CA . SER A 1 104 ? 21.177 1.882 -16.812 1.00 61.66 104 SER A CA 1
ATOM 798 C C . SER A 1 104 ? 22.195 1.822 -17.954 1.00 61.66 104 SER A C 1
ATOM 800 O O . SER A 1 104 ? 22.375 2.792 -18.688 1.00 61.66 104 SER A O 1
ATOM 802 N N . GLN A 1 105 ? 22.931 0.716 -18.060 1.00 64.50 105 GLN A N 1
ATOM 803 C CA . GLN A 1 105 ? 23.726 0.414 -19.245 1.00 64.50 105 GLN A CA 1
ATOM 804 C C . GLN A 1 105 ? 22.826 0.645 -20.468 1.00 64.50 105 GLN A C 1
ATOM 806 O O . GLN A 1 105 ? 21.622 0.396 -20.370 1.00 64.50 105 GLN A O 1
ATOM 811 N N . GLU A 1 106 ? 23.365 1.171 -21.573 1.00 63.69 106 GLU A N 1
ATOM 812 C CA . GLU A 1 106 ? 22.612 1.422 -22.810 1.00 63.69 106 GLU A CA 1
ATOM 813 C C . GLU A 1 106 ? 22.076 0.097 -23.378 1.00 63.69 106 GLU A C 1
ATOM 815 O O . GLU A 1 106 ? 22.624 -0.501 -24.302 1.00 63.69 106 GLU A O 1
ATOM 820 N N . LEU A 1 107 ? 21.005 -0.413 -22.779 1.00 64.44 107 LEU A N 1
ATOM 821 C CA . LEU A 1 107 ? 20.269 -1.569 -23.243 1.00 64.44 107 LEU A CA 1
ATOM 822 C C . LEU A 1 107 ? 19.511 -1.066 -24.467 1.00 64.44 107 LEU A C 1
ATOM 824 O O . LEU A 1 107 ? 18.509 -0.362 -24.374 1.00 64.44 107 LEU A O 1
ATOM 828 N N . SER A 1 108 ? 20.100 -1.344 -25.626 1.00 61.81 108 SER A N 1
ATOM 829 C CA . SER A 1 108 ? 19.911 -0.595 -26.871 1.00 61.81 108 SER A CA 1
ATOM 830 C C . SER A 1 108 ? 18.557 -0.789 -27.555 1.00 61.81 108 SER A C 1
ATOM 832 O O . SER A 1 108 ? 18.290 -0.139 -28.565 1.00 61.81 108 SER A O 1
ATOM 834 N N . SER A 1 109 ? 17.679 -1.655 -27.035 1.00 84.50 109 SER A N 1
ATOM 835 C CA . SER A 1 109 ? 16.371 -1.907 -27.647 1.00 84.50 109 SER A CA 1
ATOM 836 C C . SER A 1 109 ? 15.226 -1.338 -26.810 1.00 84.50 109 SER A C 1
ATOM 838 O O . SER A 1 109 ? 15.050 -1.680 -25.643 1.00 84.50 109 SER A O 1
ATOM 840 N N . SER A 1 110 ? 14.392 -0.507 -27.440 1.00 86.62 110 SER A N 1
ATOM 841 C CA . SER A 1 110 ? 13.140 -0.011 -26.849 1.00 86.62 110 SER A CA 1
ATOM 842 C C . SER A 1 110 ? 12.228 -1.159 -26.386 1.00 86.62 110 SER A C 1
ATOM 844 O O . SER A 1 110 ? 11.588 -1.047 -25.345 1.00 86.62 110 SER A O 1
ATOM 846 N N . ASN A 1 111 ? 12.253 -2.298 -27.086 1.00 91.19 111 ASN A N 1
ATOM 847 C CA . ASN A 1 111 ? 11.504 -3.497 -26.703 1.00 91.19 111 ASN A CA 1
ATOM 848 C C . ASN A 1 111 ? 11.949 -4.056 -25.348 1.00 91.19 111 ASN A C 1
ATOM 850 O O . ASN A 1 111 ? 11.108 -4.450 -24.549 1.00 91.19 111 ASN A O 1
ATOM 854 N N . TYR A 1 112 ? 13.255 -4.064 -25.062 1.00 90.88 112 TYR A N 1
ATOM 855 C CA . TYR A 1 112 ? 13.751 -4.497 -23.756 1.00 90.88 112 TYR A CA 1
ATOM 856 C C . TYR A 1 112 ? 13.224 -3.597 -22.635 1.00 90.88 112 TYR A C 1
ATOM 858 O O . TYR A 1 112 ? 12.819 -4.094 -21.591 1.00 90.88 112 TYR A O 1
ATOM 866 N N . ALA A 1 113 ? 13.193 -2.282 -22.863 1.00 90.81 113 ALA A N 1
ATOM 867 C CA . ALA A 1 113 ? 12.699 -1.320 -21.887 1.00 90.81 113 ALA A CA 1
ATOM 868 C C . ALA A 1 113 ? 11.218 -1.553 -21.547 1.00 90.81 113 ALA A C 1
ATOM 870 O O . ALA A 1 113 ? 10.859 -1.606 -20.374 1.00 90.81 113 ALA A O 1
ATOM 871 N N . VAL A 1 114 ? 10.378 -1.756 -22.568 1.00 93.06 114 VAL A N 1
ATOM 872 C CA . VAL A 1 114 ? 8.951 -2.082 -22.397 1.00 93.06 114 VAL A CA 1
ATOM 873 C C . VAL A 1 114 ? 8.777 -3.417 -21.674 1.00 93.06 114 VAL A C 1
ATOM 875 O O . VAL A 1 114 ? 8.050 -3.491 -20.690 1.00 93.06 114 VAL A O 1
ATOM 878 N N . ASN A 1 115 ? 9.509 -4.448 -22.096 1.00 94.94 115 ASN A N 1
ATOM 879 C CA . ASN A 1 115 ? 9.458 -5.756 -21.451 1.00 94.94 115 ASN A CA 1
ATOM 880 C C . ASN A 1 115 ? 9.877 -5.682 -19.977 1.00 94.94 115 ASN A C 1
ATOM 882 O O . ASN A 1 115 ? 9.282 -6.341 -19.132 1.00 94.94 115 ASN A O 1
ATOM 886 N N . LEU A 1 116 ? 10.882 -4.868 -19.647 1.00 94.31 116 LEU A N 1
ATOM 887 C CA . LEU A 1 116 ? 11.308 -4.700 -18.264 1.00 94.31 116 LEU A CA 1
ATOM 888 C C . LEU A 1 116 ? 10.221 -4.046 -17.412 1.00 94.31 116 LEU A C 1
ATOM 890 O O . LEU A 1 116 ? 9.984 -4.488 -16.292 1.00 94.31 116 LEU A O 1
ATOM 894 N N . VAL A 1 117 ? 9.557 -3.019 -17.943 1.00 95.50 117 VAL A N 1
ATOM 895 C CA . VAL A 1 117 ? 8.414 -2.379 -17.284 1.00 95.50 117 VAL A CA 1
ATOM 896 C C . VAL A 1 117 ? 7.327 -3.411 -16.992 1.00 95.50 117 VAL A C 1
ATOM 898 O O . VAL A 1 117 ? 6.851 -3.478 -15.861 1.00 95.50 117 VAL A O 1
ATOM 901 N N . ASP A 1 118 ? 6.980 -4.244 -17.972 1.00 96.44 118 ASP A N 1
ATOM 902 C CA . ASP A 1 118 ? 5.967 -5.289 -17.817 1.00 96.44 118 ASP A CA 1
ATOM 903 C C . ASP A 1 118 ? 6.323 -6.270 -16.697 1.00 96.44 118 ASP A C 1
ATOM 905 O O . ASP A 1 118 ? 5.496 -6.543 -15.825 1.00 96.44 118 ASP A O 1
ATOM 909 N N . VAL A 1 119 ? 7.570 -6.749 -16.670 1.00 96.62 119 VAL A N 1
ATOM 910 C CA . VAL A 1 119 ? 8.032 -7.673 -15.628 1.00 96.62 119 VAL A CA 1
ATOM 911 C C . VAL A 1 119 ? 8.026 -7.008 -14.251 1.00 96.62 119 VAL A C 1
ATOM 913 O O . VAL A 1 119 ? 7.549 -7.607 -13.289 1.00 96.62 119 VAL A O 1
ATOM 916 N N . VAL A 1 120 ? 8.516 -5.769 -14.139 1.00 96.44 120 VAL A N 1
ATOM 917 C CA . VAL A 1 120 ? 8.570 -5.046 -12.858 1.00 96.44 120 VAL A CA 1
ATOM 918 C C . VAL A 1 120 ? 7.163 -4.790 -12.314 1.00 96.44 120 VAL A C 1
ATOM 920 O O . VAL A 1 120 ? 6.905 -5.086 -11.149 1.00 96.44 120 VAL A O 1
ATOM 923 N N . HIS A 1 121 ? 6.219 -4.337 -13.149 1.00 96.19 121 HIS A N 1
ATOM 924 C CA . HIS A 1 121 ? 4.818 -4.178 -12.729 1.00 96.19 121 HIS A CA 1
ATOM 925 C C . HIS A 1 121 ? 4.181 -5.512 -12.336 1.00 96.19 121 HIS A C 1
ATOM 927 O O . HIS A 1 121 ? 3.459 -5.566 -11.340 1.00 96.19 121 HIS A O 1
ATOM 933 N N . GLY A 1 122 ? 4.442 -6.588 -13.085 1.00 96.50 122 GLY A N 1
ATOM 934 C CA . GLY A 1 122 ? 3.927 -7.925 -12.777 1.00 96.50 122 GLY A CA 1
ATOM 935 C C . GLY A 1 122 ? 4.426 -8.430 -11.422 1.00 96.50 122 GLY A C 1
ATOM 936 O O . GLY A 1 122 ? 3.619 -8.797 -10.563 1.00 96.50 122 GLY A O 1
ATOM 937 N N . ARG A 1 123 ? 5.744 -8.351 -11.188 1.00 96.31 123 ARG A N 1
ATOM 938 C CA . ARG A 1 123 ? 6.390 -8.683 -9.907 1.00 96.31 123 ARG A CA 1
ATOM 939 C C . ARG A 1 123 ? 5.798 -7.872 -8.761 1.00 96.31 123 ARG A C 1
ATOM 941 O O . ARG A 1 123 ? 5.404 -8.441 -7.742 1.00 96.31 123 ARG A O 1
ATOM 948 N N . HIS A 1 124 ? 5.709 -6.552 -8.917 1.00 96.06 124 HIS A N 1
ATOM 949 C CA . HIS A 1 124 ? 5.206 -5.700 -7.847 1.00 96.06 124 HIS A CA 1
ATOM 950 C C . HIS A 1 124 ? 3.739 -5.988 -7.526 1.00 96.06 124 HIS A C 1
ATOM 952 O O . HIS A 1 124 ? 3.372 -6.090 -6.355 1.00 96.06 124 HIS A O 1
ATOM 958 N N . MET A 1 125 ? 2.904 -6.181 -8.549 1.00 95.69 125 MET A N 1
ATOM 959 C CA . MET A 1 125 ? 1.502 -6.552 -8.374 1.00 95.69 125 MET A CA 1
ATOM 960 C C . MET A 1 125 ? 1.370 -7.893 -7.659 1.00 95.69 125 MET A C 1
ATOM 962 O O . MET A 1 125 ? 0.603 -8.006 -6.704 1.00 95.69 125 MET A O 1
ATOM 966 N N . ARG A 1 126 ? 2.175 -8.890 -8.022 1.00 95.62 126 ARG A N 1
ATOM 967 C CA . ARG A 1 126 ? 2.220 -10.176 -7.320 1.00 95.62 126 ARG A CA 1
ATOM 968 C C . ARG A 1 126 ? 2.550 -10.013 -5.835 1.00 95.62 126 ARG A C 1
ATOM 970 O O . ARG A 1 126 ? 1.882 -10.618 -4.988 1.00 95.62 126 ARG A O 1
ATOM 977 N N . ASP A 1 127 ? 3.556 -9.210 -5.508 1.00 95.06 127 ASP A N 1
ATOM 978 C CA . ASP A 1 127 ? 3.981 -8.983 -4.127 1.00 95.06 127 ASP A CA 1
ATOM 979 C C . ASP A 1 127 ? 2.928 -8.205 -3.330 1.00 95.06 127 ASP A C 1
ATOM 981 O O . ASP A 1 127 ? 2.633 -8.555 -2.184 1.00 95.06 127 ASP A O 1
ATOM 985 N N . GLU A 1 128 ? 2.272 -7.228 -3.951 1.00 94.50 128 GLU A N 1
ATOM 986 C CA . GLU A 1 128 ? 1.155 -6.504 -3.349 1.00 94.50 128 GLU A CA 1
ATOM 987 C C . GLU A 1 128 ? -0.052 -7.395 -3.079 1.00 94.50 128 GLU A C 1
ATOM 989 O O . GLU A 1 128 ? -0.606 -7.370 -1.974 1.00 94.50 128 GLU A O 1
ATOM 994 N N . LEU A 1 129 ? -0.407 -8.266 -4.027 1.00 94.00 129 LEU A N 1
ATOM 995 C CA . LEU A 1 129 ? -1.433 -9.283 -3.821 1.00 94.00 129 LEU A CA 1
ATOM 996 C C . LEU A 1 129 ? -1.066 -10.185 -2.635 1.00 94.00 129 LEU A C 1
ATOM 998 O O . LEU A 1 129 ? -1.887 -10.389 -1.739 1.00 94.00 129 LEU A O 1
ATOM 1002 N N . LYS A 1 130 ? 0.175 -10.688 -2.565 1.00 94.56 130 LYS A N 1
ATOM 1003 C CA . LYS A 1 130 ? 0.654 -11.514 -1.439 1.00 94.56 130 LYS A CA 1
ATOM 1004 C C . LYS A 1 130 ? 0.523 -10.774 -0.098 1.00 94.56 130 LYS A C 1
ATOM 1006 O O . LYS A 1 130 ? -0.008 -11.340 0.863 1.00 94.56 130 LYS A O 1
ATOM 1011 N N . GLN A 1 131 ? 0.944 -9.512 -0.029 1.00 94.38 131 GLN A N 1
ATOM 1012 C CA . GLN A 1 131 ? 0.857 -8.707 1.191 1.00 94.38 131 GLN A CA 1
ATOM 1013 C C . GLN A 1 131 ? -0.593 -8.386 1.586 1.00 94.38 131 GLN A C 1
ATOM 1015 O O . GLN A 1 131 ? -0.942 -8.497 2.764 1.00 94.38 131 GLN A O 1
ATOM 1020 N N . GLY A 1 132 ? -1.452 -8.029 0.628 1.00 92.31 132 GLY A N 1
ATOM 1021 C CA . GLY A 1 132 ? -2.876 -7.769 0.851 1.00 92.31 132 GLY A CA 1
ATOM 1022 C C . GLY A 1 132 ? -3.610 -8.995 1.394 1.00 92.31 132 GLY A C 1
ATOM 1023 O O . GLY A 1 132 ? -4.327 -8.897 2.395 1.00 92.31 132 GLY A O 1
ATOM 1024 N N . ARG A 1 133 ? -3.349 -10.179 0.817 1.00 92.56 133 ARG A N 1
ATOM 1025 C CA . ARG A 1 133 ? -3.848 -11.468 1.332 1.00 92.56 133 ARG A CA 1
ATOM 1026 C C . ARG A 1 133 ? -3.426 -11.709 2.777 1.00 92.56 133 ARG A C 1
ATOM 1028 O O . ARG A 1 133 ? -4.264 -12.038 3.616 1.00 92.56 133 ARG A O 1
ATOM 1035 N N . HIS A 1 134 ? -2.152 -11.482 3.091 1.00 92.62 134 HIS A N 1
ATOM 1036 C CA . HIS A 1 134 ? -1.653 -11.632 4.455 1.00 92.62 134 HIS A CA 1
ATOM 1037 C C . HIS A 1 134 ? -2.343 -10.672 5.441 1.00 92.62 134 HIS A C 1
ATOM 1039 O O . HIS A 1 134 ? -2.788 -11.101 6.507 1.00 92.62 134 HIS A O 1
ATOM 1045 N N . ARG A 1 135 ? -2.494 -9.388 5.082 1.00 91.81 135 ARG A N 1
ATOM 1046 C CA . ARG A 1 135 ? -3.190 -8.396 5.922 1.00 91.81 135 ARG A CA 1
ATOM 1047 C C . ARG A 1 135 ? -4.642 -8.794 6.193 1.00 91.81 135 ARG A C 1
ATOM 1049 O O . ARG A 1 135 ? -5.086 -8.732 7.343 1.00 91.81 135 ARG A O 1
ATOM 1056 N N . MET A 1 136 ? -5.364 -9.244 5.167 1.00 89.88 136 MET A N 1
ATOM 1057 C CA . MET A 1 136 ? -6.746 -9.703 5.318 1.00 89.88 136 MET A CA 1
ATOM 1058 C C . MET A 1 136 ? -6.844 -10.941 6.215 1.00 89.88 136 MET A C 1
ATOM 1060 O O . MET A 1 136 ? -7.730 -11.011 7.067 1.00 89.88 136 MET A O 1
ATOM 1064 N N . GLU A 1 137 ? -5.926 -11.896 6.084 1.00 90.88 137 GLU A N 1
ATOM 1065 C CA . GLU A 1 137 ? -5.905 -13.082 6.944 1.00 90.88 137 GLU A CA 1
ATOM 1066 C C . GLU A 1 137 ? -5.705 -12.701 8.420 1.00 90.88 137 GLU A C 1
ATOM 1068 O O . GLU A 1 137 ? -6.466 -13.125 9.294 1.00 90.88 137 GLU A O 1
ATOM 1073 N N . VAL A 1 138 ? -4.765 -11.793 8.705 1.00 89.62 138 VAL A N 1
ATOM 1074 C CA . VAL A 1 138 ? -4.566 -11.243 10.057 1.00 89.62 138 VAL A CA 1
ATOM 1075 C C . VAL A 1 138 ? -5.835 -10.552 10.572 1.00 89.62 138 VAL A C 1
ATOM 1077 O O . VAL A 1 138 ? -6.205 -10.723 11.740 1.00 89.62 138 VAL A O 1
ATOM 1080 N N . HIS A 1 139 ? -6.527 -9.795 9.716 1.00 87.50 139 HIS A N 1
ATOM 1081 C CA . HIS A 1 139 ? -7.790 -9.144 10.062 1.00 87.50 139 HIS A CA 1
ATOM 1082 C C . HIS A 1 139 ? -8.902 -10.157 10.389 1.00 87.50 139 HIS A C 1
ATOM 1084 O O . HIS A 1 139 ? -9.579 -10.008 11.410 1.00 87.50 139 HIS A O 1
ATOM 1090 N N . ARG A 1 140 ? -9.054 -11.219 9.586 1.00 89.06 140 ARG A N 1
ATOM 1091 C CA . ARG A 1 140 ? -10.039 -12.295 9.807 1.00 89.06 140 ARG A CA 1
ATOM 1092 C C . ARG A 1 140 ? -9.803 -13.035 11.119 1.00 89.06 140 ARG A C 1
ATOM 1094 O O . ARG A 1 140 ? -10.759 -13.291 11.852 1.00 89.06 140 ARG A O 1
ATOM 1101 N N . GLN A 1 141 ? -8.546 -13.321 11.452 1.00 89.25 141 GLN A N 1
ATOM 1102 C CA . GLN A 1 141 ? -8.185 -13.997 12.701 1.00 89.25 141 GLN A CA 1
ATOM 1103 C C . GLN A 1 141 ? -8.410 -13.117 13.939 1.00 89.25 141 GLN A C 1
ATOM 1105 O O . GLN A 1 141 ? -8.664 -13.628 15.032 1.00 89.25 141 GLN A O 1
ATOM 1110 N N . LYS A 1 142 ? -8.317 -11.786 13.800 1.00 85.69 142 LYS A N 1
ATOM 1111 C CA . LYS A 1 142 ? -8.403 -10.841 14.925 1.00 85.69 142 LYS A CA 1
ATOM 1112 C C . LYS A 1 142 ? -9.351 -9.664 14.626 1.00 85.69 142 LYS A C 1
ATOM 1114 O O . LYS A 1 142 ? -8.920 -8.511 14.624 1.00 85.69 142 LYS A O 1
ATOM 1119 N N . PRO A 1 143 ? -10.673 -9.888 14.511 1.00 69.56 143 PRO A N 1
ATOM 1120 C CA . PRO A 1 143 ? -11.631 -8.881 14.030 1.00 69.56 143 PRO A CA 1
ATOM 1121 C C . PRO A 1 143 ? -11.833 -7.678 14.969 1.00 69.56 143 PRO A C 1
ATOM 1123 O O . PRO A 1 143 ? -12.363 -6.648 14.567 1.00 69.56 143 PRO A O 1
ATOM 1126 N N . ARG A 1 144 ? -11.424 -7.776 16.243 1.00 71.06 144 ARG A N 1
ATOM 1127 C CA . ARG A 1 144 ? -11.443 -6.647 17.200 1.00 71.06 144 ARG A CA 1
ATOM 1128 C C . ARG A 1 144 ? -10.091 -5.938 17.319 1.00 71.06 144 ARG A C 1
ATOM 1130 O O . ARG A 1 144 ? -9.921 -5.074 18.184 1.00 71.06 144 ARG A O 1
ATOM 1137 N N . PHE A 1 145 ? -9.115 -6.307 16.493 1.00 69.50 145 PHE A N 1
ATOM 1138 C CA . PHE A 1 145 ? -7.770 -5.762 16.562 1.00 69.50 145 PHE A CA 1
ATOM 1139 C C . PHE A 1 145 ? -7.722 -4.385 15.907 1.00 69.50 145 PHE A C 1
ATOM 1141 O O . PHE A 1 145 ? -7.486 -4.240 14.711 1.00 69.50 145 PHE A O 1
ATOM 1148 N N . ARG A 1 146 ? -7.862 -3.346 16.740 1.00 72.75 146 ARG A N 1
ATOM 1149 C CA . ARG A 1 146 ? -7.578 -1.952 16.352 1.00 72.75 146 ARG A CA 1
ATOM 1150 C C . ARG A 1 146 ? -6.180 -1.771 15.741 1.00 72.75 146 ARG A C 1
ATOM 1152 O O . ARG A 1 146 ? -5.945 -0.772 15.071 1.00 72.75 146 ARG A O 1
ATOM 1159 N N . GLY A 1 147 ? -5.270 -2.720 15.966 1.00 82.88 147 GLY A N 1
ATOM 1160 C CA . GLY A 1 147 ? -3.927 -2.687 15.409 1.00 82.88 147 GLY A CA 1
ATOM 1161 C C . GLY A 1 147 ? -3.859 -2.900 13.896 1.00 82.88 147 GLY A C 1
ATOM 1162 O O . GLY A 1 147 ? -2.901 -2.406 13.323 1.00 82.88 147 GLY A O 1
ATOM 1163 N N . VAL A 1 148 ? -4.850 -3.524 13.230 1.00 87.19 148 VAL A N 1
ATOM 1164 C CA . VAL A 1 148 ? -4.827 -3.634 11.751 1.00 87.19 148 VAL A CA 1
ATOM 1165 C C . VAL A 1 148 ? -4.902 -2.244 11.133 1.00 87.19 148 VAL A C 1
ATOM 1167 O O . VAL A 1 148 ? -3.998 -1.853 10.411 1.00 87.19 148 VAL A O 1
ATOM 1170 N N . ARG A 1 149 ? -5.913 -1.447 11.508 1.00 88.12 149 ARG A N 1
ATOM 1171 C CA . ARG A 1 149 ? -6.056 -0.066 11.021 1.00 88.12 149 ARG A CA 1
ATOM 1172 C C . ARG A 1 149 ? -4.816 0.773 11.314 1.00 88.12 149 ARG A C 1
ATOM 1174 O O . ARG A 1 149 ? -4.387 1.533 10.459 1.00 88.12 149 ARG A O 1
ATOM 1181 N N . GLN A 1 150 ? -4.248 0.648 12.515 1.00 89.44 150 GLN A N 1
ATOM 1182 C CA . GLN A 1 150 ? -3.052 1.409 12.870 1.00 89.44 150 GLN A CA 1
ATOM 1183 C C . GLN A 1 150 ? -1.829 0.975 12.054 1.00 89.44 150 GLN A C 1
ATOM 1185 O O . GLN A 1 150 ? -1.067 1.836 11.633 1.00 89.44 150 GLN A O 1
ATOM 1190 N N . ALA A 1 151 ? -1.662 -0.326 11.807 1.00 91.81 151 ALA A N 1
ATOM 1191 C CA . ALA A 1 151 ? -0.600 -0.843 10.954 1.00 91.81 151 ALA A CA 1
ATOM 1192 C C . ALA A 1 151 ? -0.769 -0.363 9.506 1.00 91.81 151 ALA A C 1
ATOM 1194 O O . ALA A 1 151 ? 0.190 0.141 8.932 1.00 91.81 151 ALA A O 1
ATOM 1195 N N . THR A 1 152 ? -1.981 -0.427 8.944 1.00 93.06 152 THR A N 1
ATOM 1196 C CA . THR A 1 152 ? -2.257 0.073 7.589 1.00 93.06 152 THR A CA 1
ATOM 1197 C C . THR A 1 152 ? -2.021 1.581 7.485 1.00 93.06 152 THR A C 1
ATOM 1199 O O . THR A 1 152 ? -1.386 2.015 6.536 1.00 93.06 152 THR A O 1
ATOM 1202 N N . LEU A 1 153 ? -2.423 2.376 8.486 1.00 93.12 153 LEU A N 1
ATOM 1203 C CA . LEU A 1 153 ? -2.110 3.815 8.551 1.00 93.12 153 LEU A CA 1
ATOM 1204 C C . LEU A 1 153 ? -0.601 4.088 8.584 1.00 93.12 153 LEU A C 1
ATOM 1206 O O . LEU A 1 153 ? -0.130 5.043 7.976 1.00 93.12 153 LEU A O 1
ATOM 1210 N N . THR A 1 154 ? 0.169 3.279 9.315 1.00 94.06 154 THR A N 1
ATOM 1211 C CA . THR A 1 154 ? 1.632 3.398 9.334 1.00 94.06 154 THR A CA 1
ATOM 1212 C C . THR A 1 154 ? 2.232 3.072 7.965 1.00 94.06 154 THR A C 1
ATOM 1214 O O . THR A 1 154 ? 3.133 3.781 7.529 1.00 94.06 154 THR A O 1
ATOM 1217 N N . LEU A 1 155 ? 1.714 2.050 7.275 1.00 95.88 155 LEU A N 1
ATOM 1218 C CA . LEU A 1 155 ? 2.139 1.709 5.915 1.00 95.88 155 LEU A CA 1
ATOM 1219 C C . LEU A 1 155 ? 1.787 2.811 4.910 1.00 95.88 155 LEU A C 1
ATOM 1221 O O . LEU A 1 155 ? 2.629 3.159 4.093 1.00 95.88 155 LEU A O 1
ATOM 1225 N N . GLU A 1 156 ? 0.578 3.376 4.982 1.00 96.31 156 GLU A N 1
ATOM 1226 C CA . GLU A 1 156 ? 0.143 4.472 4.104 1.00 96.31 156 GLU A CA 1
ATOM 1227 C C . GLU A 1 156 ? 1.054 5.688 4.267 1.00 96.31 156 GLU A C 1
ATOM 1229 O O . GLU A 1 156 ? 1.548 6.216 3.278 1.00 96.31 156 GLU A O 1
ATOM 1234 N N . ARG A 1 157 ? 1.349 6.091 5.510 1.00 95.62 157 ARG A N 1
ATOM 1235 C CA . ARG A 1 157 ? 2.269 7.208 5.773 1.00 95.62 157 ARG A CA 1
ATOM 1236 C C . ARG A 1 157 ? 3.659 6.957 5.208 1.00 95.62 157 ARG A C 1
ATOM 1238 O O . ARG A 1 157 ? 4.184 7.824 4.526 1.00 95.62 157 ARG A O 1
ATOM 1245 N N . ALA A 1 158 ? 4.221 5.772 5.443 1.00 96.44 158 ALA A N 1
ATOM 1246 C CA . ALA A 1 158 ? 5.529 5.418 4.899 1.00 96.44 158 ALA A CA 1
ATOM 1247 C C . ALA A 1 158 ? 5.527 5.410 3.359 1.00 96.44 158 ALA A C 1
ATOM 1249 O O . ALA A 1 158 ? 6.500 5.829 2.738 1.00 96.44 158 ALA A O 1
ATOM 1250 N N . ALA A 1 159 ? 4.429 4.971 2.735 1.00 96.88 159 ALA A N 1
ATOM 1251 C CA . ALA A 1 159 ? 4.275 4.999 1.285 1.00 96.88 159 ALA A CA 1
ATOM 1252 C C . ALA A 1 159 ? 4.162 6.434 0.742 1.00 96.88 159 ALA A C 1
ATOM 1254 O O . ALA A 1 159 ? 4.793 6.739 -0.265 1.00 96.88 159 ALA A O 1
ATOM 1255 N N . ILE A 1 160 ? 3.419 7.320 1.420 1.00 96.88 160 ILE A N 1
ATOM 1256 C CA . ILE A 1 160 ? 3.324 8.748 1.072 1.00 96.88 160 ILE A CA 1
ATOM 1257 C C . ILE A 1 160 ? 4.697 9.413 1.190 1.00 96.88 160 ILE A C 1
ATOM 1259 O O . ILE A 1 160 ? 5.137 10.067 0.252 1.00 96.88 160 ILE A O 1
ATOM 1263 N N . GLU A 1 161 ? 5.402 9.202 2.303 1.00 96.12 161 GLU A N 1
ATOM 1264 C CA . GLU A 1 161 ? 6.753 9.736 2.513 1.00 96.12 161 GLU A CA 1
ATOM 1265 C C . GLU A 1 161 ? 7.724 9.243 1.429 1.00 96.12 161 GLU A C 1
ATOM 1267 O O . GLU A 1 161 ? 8.503 10.030 0.892 1.00 96.12 161 GLU A O 1
ATOM 1272 N N . GLY A 1 162 ? 7.648 7.959 1.060 1.00 95.75 162 GLY A N 1
ATOM 1273 C CA . GLY A 1 162 ? 8.444 7.384 -0.024 1.00 95.75 162 GLY A CA 1
ATOM 1274 C C . GLY A 1 162 ? 8.116 7.983 -1.395 1.00 95.75 162 GLY A C 1
ATOM 1275 O O . GLY A 1 162 ? 9.030 8.303 -2.155 1.00 95.75 162 GLY A O 1
ATOM 1276 N N . TYR A 1 163 ? 6.830 8.181 -1.693 1.00 96.56 163 TYR A N 1
ATOM 1277 C CA . TYR A 1 163 ? 6.370 8.835 -2.918 1.00 96.56 163 TYR A CA 1
ATOM 1278 C C . TYR A 1 163 ? 6.880 10.278 -3.004 1.00 96.56 163 TYR A C 1
ATOM 1280 O O . TYR A 1 163 ? 7.512 10.648 -3.990 1.00 96.56 163 TYR A O 1
ATOM 1288 N N . GLU A 1 164 ? 6.673 11.075 -1.953 1.00 96.06 164 GLU A N 1
ATOM 1289 C CA . GLU A 1 164 ? 7.106 12.475 -1.897 1.00 96.06 164 GLU A CA 1
ATOM 1290 C C . GLU A 1 164 ? 8.631 12.625 -1.961 1.00 96.06 164 GLU A C 1
ATOM 1292 O O . GLU A 1 164 ? 9.149 13.580 -2.544 1.00 96.06 164 GLU A O 1
ATOM 1297 N N . ALA A 1 165 ? 9.373 11.699 -1.349 1.00 95.31 165 ALA A N 1
ATOM 1298 C CA . ALA A 1 165 ? 10.825 11.669 -1.457 1.00 95.31 165 ALA A CA 1
ATOM 1299 C C . ALA A 1 165 ? 11.257 11.390 -2.903 1.00 95.31 165 ALA A C 1
ATOM 1301 O O . ALA A 1 165 ? 12.110 12.099 -3.433 1.00 95.31 165 ALA A O 1
ATOM 1302 N N . A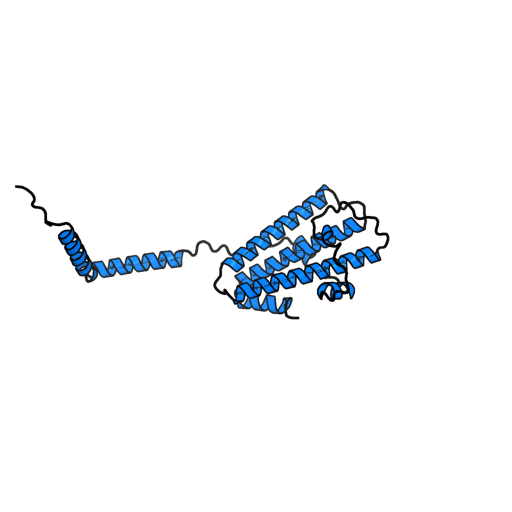LA A 1 166 ? 10.635 10.411 -3.564 1.00 93.81 166 ALA A N 1
ATOM 1303 C CA . ALA A 1 166 ? 10.938 10.085 -4.952 1.00 93.81 166 ALA A CA 1
ATOM 1304 C C . ALA A 1 166 ? 10.600 11.236 -5.909 1.00 93.81 166 ALA A C 1
ATOM 1306 O O . ALA A 1 166 ? 11.406 11.547 -6.783 1.00 93.81 166 ALA A O 1
ATOM 1307 N N . THR A 1 167 ? 9.461 11.917 -5.733 1.00 94.75 167 THR A N 1
ATOM 1308 C CA . THR A 1 167 ? 9.115 13.083 -6.561 1.00 94.75 167 THR A CA 1
ATOM 1309 C C . THR A 1 167 ? 10.131 14.210 -6.398 1.00 94.75 167 THR A C 1
ATOM 1311 O O . THR A 1 167 ? 10.580 14.759 -7.400 1.00 94.75 167 THR A O 1
ATOM 1314 N N . LYS A 1 168 ? 10.571 14.500 -5.165 1.00 94.00 168 LYS A N 1
ATOM 1315 C CA . LYS A 1 168 ? 11.603 15.521 -4.905 1.00 94.00 168 LYS A CA 1
ATOM 1316 C C . LYS A 1 168 ? 12.942 15.172 -5.549 1.00 94.00 168 LYS A C 1
ATOM 1318 O O . LYS A 1 168 ? 13.568 16.041 -6.143 1.00 94.00 168 LYS A O 1
ATOM 1323 N N . LEU A 1 169 ? 13.367 13.909 -5.475 1.00 90.38 169 LEU A N 1
ATOM 1324 C CA . LEU A 1 169 ? 14.603 13.458 -6.125 1.00 90.38 169 LEU A CA 1
ATOM 1325 C C . LEU A 1 169 ? 14.538 13.650 -7.645 1.00 90.38 169 LEU A C 1
ATOM 1327 O O . LEU A 1 169 ? 15.512 14.070 -8.261 1.00 90.38 169 LEU A O 1
ATOM 1331 N N . ILE A 1 170 ? 13.383 13.394 -8.254 1.00 90.31 170 ILE A N 1
ATOM 1332 C CA . ILE A 1 170 ? 13.190 13.579 -9.697 1.00 90.31 170 ILE A CA 1
ATOM 1333 C C . ILE A 1 170 ? 13.188 15.063 -10.077 1.00 90.31 170 ILE A C 1
ATOM 1335 O O . ILE A 1 170 ? 13.698 15.416 -11.139 1.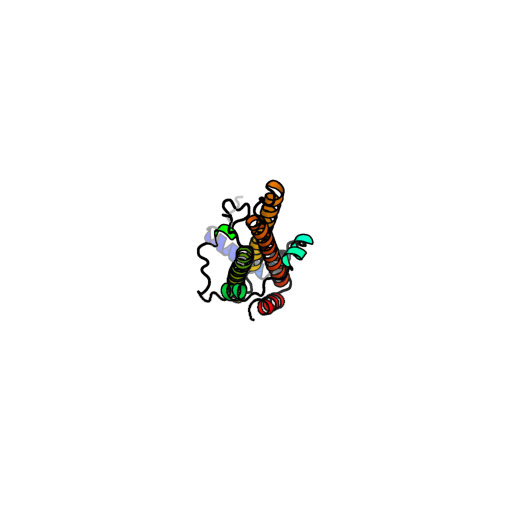00 90.31 170 ILE A O 1
ATOM 1339 N N . GLU A 1 171 ? 12.643 15.933 -9.227 1.00 90.50 171 GLU A N 1
ATOM 1340 C CA . GLU A 1 171 ? 12.706 17.387 -9.412 1.00 90.50 171 GLU A CA 1
ATOM 1341 C C . GLU A 1 171 ? 14.140 17.927 -9.277 1.00 90.50 171 GLU A C 1
ATOM 1343 O O . GLU A 1 171 ? 14.535 18.796 -10.052 1.00 90.50 171 GLU A O 1
ATOM 1348 N N . GLU A 1 172 ? 14.924 17.408 -8.327 1.00 88.81 172 GLU A N 1
ATOM 1349 C CA . GLU A 1 172 ? 16.291 17.865 -8.042 1.00 88.81 172 GLU A CA 1
ATOM 1350 C C . GLU A 1 172 ? 17.312 17.383 -9.082 1.00 88.81 172 GLU A C 1
ATOM 1352 O O . GLU A 1 172 ? 18.108 18.175 -9.587 1.00 88.81 172 GLU A O 1
ATOM 1357 N N . TYR A 1 173 ? 17.292 16.091 -9.416 1.00 83.50 173 TYR A N 1
ATOM 1358 C CA . TYR A 1 173 ? 18.273 15.476 -10.318 1.00 83.50 173 TYR A CA 1
ATOM 1359 C C . TYR A 1 173 ? 17.814 15.439 -11.781 1.00 83.50 173 TYR A C 1
ATOM 1361 O O . TYR A 1 173 ? 18.617 15.174 -12.677 1.00 83.50 173 TYR A O 1
ATOM 1369 N N . GLY A 1 174 ? 16.535 15.724 -12.039 1.00 75.69 174 GLY A N 1
ATOM 1370 C CA . GLY A 1 174 ? 15.906 15.509 -13.336 1.00 75.69 174 GLY A CA 1
ATOM 1371 C C . GLY A 1 174 ? 15.705 14.023 -13.653 1.00 75.69 174 GLY A C 1
ATOM 1372 O O . GLY A 1 174 ? 16.222 13.123 -12.990 1.00 75.69 174 GLY A O 1
ATOM 1373 N N . CYS A 1 175 ? 14.950 13.741 -14.716 1.00 71.38 175 CYS A N 1
ATOM 1374 C CA . CYS A 1 175 ? 15.064 12.440 -15.373 1.00 71.38 175 CYS A CA 1
ATOM 1375 C C . CYS A 1 175 ? 16.417 12.413 -16.081 1.00 71.38 175 CYS A C 1
ATOM 1377 O O . CYS A 1 175 ? 16.613 13.154 -17.045 1.00 71.38 175 CYS A O 1
ATOM 1379 N N . ASP A 1 176 ? 17.326 11.578 -15.586 1.00 65.38 176 ASP A N 1
ATOM 1380 C CA . ASP A 1 176 ? 18.632 11.352 -16.191 1.00 65.38 176 ASP A CA 1
ATOM 1381 C C . ASP A 1 176 ? 18.505 11.077 -17.704 1.00 65.38 176 ASP A C 1
ATOM 1383 O O . ASP A 1 176 ? 17.498 10.537 -18.171 1.00 65.38 176 ASP A O 1
ATOM 1387 N N . SER A 1 177 ? 19.518 11.458 -18.485 1.00 63.00 177 SER A N 1
ATOM 1388 C CA . SER A 1 177 ? 19.430 11.566 -19.958 1.00 63.00 177 SER A CA 1
ATOM 1389 C C . SER A 1 177 ? 19.135 10.252 -20.703 1.00 63.00 177 SER A C 1
ATOM 1391 O O . SER A 1 177 ? 18.753 10.271 -21.876 1.00 63.00 177 SER A O 1
ATOM 1393 N N . SER A 1 178 ? 19.277 9.105 -20.033 1.00 83.44 178 SER A N 1
ATOM 1394 C CA . SER A 1 178 ? 18.959 7.792 -20.592 1.00 83.44 178 SER A CA 1
ATOM 1395 C C . SER A 1 178 ? 17.446 7.574 -20.684 1.00 83.44 178 SER A C 1
ATOM 1397 O O . SER A 1 178 ? 16.728 7.631 -19.682 1.00 83.44 178 SER A O 1
ATOM 1399 N N . TYR A 1 179 ? 16.970 7.215 -21.884 1.00 86.81 179 TYR A N 1
ATOM 1400 C CA . TYR A 1 179 ? 15.581 6.803 -22.139 1.00 86.81 179 TYR A CA 1
ATOM 1401 C C . TYR A 1 179 ? 15.086 5.774 -21.112 1.00 86.81 179 TYR A C 1
ATOM 1403 O O . TYR A 1 179 ? 13.963 5.872 -20.619 1.00 86.81 179 TYR A O 1
ATOM 1411 N N . MET A 1 180 ? 15.952 4.823 -20.753 1.00 89.06 180 MET A N 1
ATOM 1412 C CA . MET A 1 180 ? 15.630 3.744 -19.828 1.00 89.06 180 MET A CA 1
ATOM 1413 C C . MET A 1 180 ? 15.423 4.243 -18.397 1.00 89.06 180 MET A C 1
ATOM 1415 O O . MET A 1 180 ? 14.428 3.902 -17.760 1.00 89.06 180 MET A O 1
ATOM 1419 N N . SER A 1 181 ? 16.340 5.079 -17.902 1.00 88.94 181 SER A N 1
ATOM 1420 C CA . SER A 1 181 ? 16.259 5.640 -16.549 1.00 88.94 181 SER A CA 1
ATOM 1421 C C . SER A 1 181 ? 14.994 6.484 -16.387 1.00 88.94 181 SER A C 1
ATOM 1423 O O . SER A 1 181 ? 14.241 6.303 -15.428 1.00 88.94 181 SER A O 1
ATOM 1425 N N . GLY A 1 182 ? 14.690 7.335 -17.374 1.00 90.38 182 GLY A N 1
ATOM 1426 C CA . GLY A 1 182 ? 13.471 8.140 -17.368 1.00 90.38 182 GLY A CA 1
ATOM 1427 C C . GLY A 1 182 ? 12.188 7.304 -17.441 1.00 90.38 182 GLY A C 1
ATOM 1428 O O . GLY A 1 182 ? 11.212 7.608 -16.751 1.00 90.38 182 GLY A O 1
ATOM 1429 N N . LEU A 1 183 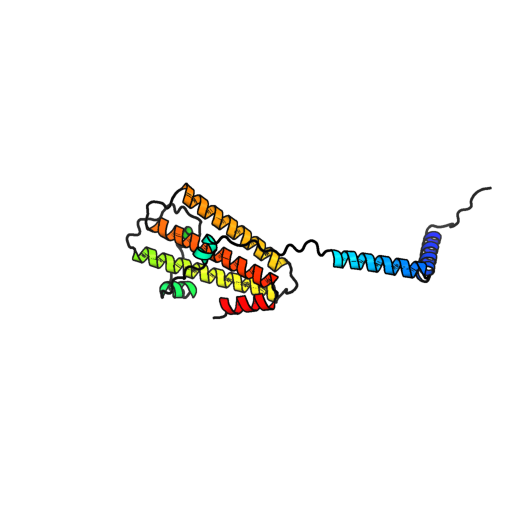? 12.180 6.227 -18.235 1.00 92.25 183 LEU A N 1
ATOM 1430 C CA . LEU A 1 183 ? 11.046 5.304 -18.312 1.00 92.25 183 LEU A CA 1
ATOM 1431 C C . LEU A 1 183 ? 10.807 4.605 -16.966 1.00 92.25 183 LEU A C 1
ATOM 1433 O O . LEU A 1 183 ? 9.701 4.680 -16.428 1.00 92.25 183 LEU A O 1
ATOM 1437 N N . MET A 1 184 ? 11.846 3.998 -16.388 1.00 93.19 184 MET A N 1
ATOM 1438 C CA . MET A 1 184 ? 11.750 3.296 -15.103 1.00 93.19 184 MET A CA 1
ATOM 1439 C C . MET A 1 184 ? 11.364 4.237 -13.965 1.00 93.19 184 MET A C 1
ATOM 1441 O O . MET A 1 184 ? 10.524 3.887 -13.145 1.00 93.19 184 MET A O 1
ATOM 1445 N N . THR A 1 185 ? 11.870 5.470 -13.976 1.00 93.81 185 THR A N 1
ATOM 1446 C CA . THR A 1 185 ? 11.506 6.517 -13.010 1.00 93.81 185 THR A CA 1
ATOM 1447 C C . THR A 1 185 ? 10.002 6.809 -13.028 1.00 93.81 185 THR A C 1
ATOM 1449 O O . THR A 1 185 ? 9.355 6.857 -11.981 1.00 93.81 185 THR A O 1
ATOM 1452 N N . ARG A 1 186 ? 9.404 6.962 -14.218 1.00 94.06 186 ARG A N 1
ATOM 1453 C CA . ARG A 1 186 ? 7.955 7.198 -14.357 1.00 94.06 186 ARG A CA 1
ATOM 1454 C C . ARG A 1 186 ? 7.132 6.015 -13.864 1.00 94.06 186 ARG A C 1
ATOM 1456 O O . ARG A 1 186 ? 6.102 6.222 -13.226 1.00 94.06 186 ARG A O 1
ATOM 1463 N N . HIS A 1 187 ? 7.573 4.795 -14.157 1.00 95.25 187 HIS A N 1
ATOM 1464 C CA . HIS A 1 187 ? 6.875 3.593 -13.710 1.00 95.25 187 HIS A CA 1
ATOM 1465 C C . HIS A 1 187 ? 7.034 3.342 -12.213 1.00 95.25 187 HIS A C 1
ATOM 1467 O O . HIS A 1 187 ? 6.057 2.954 -11.579 1.00 95.25 187 HIS A O 1
ATOM 1473 N N . PHE A 1 188 ? 8.189 3.661 -11.630 1.00 95.81 188 PHE A N 1
ATOM 1474 C CA . PHE A 1 188 ? 8.385 3.664 -10.184 1.00 95.81 188 PHE A CA 1
ATOM 1475 C C . PHE A 1 188 ? 7.407 4.625 -9.499 1.00 95.81 188 PHE A C 1
ATOM 1477 O O . PHE A 1 188 ? 6.709 4.234 -8.566 1.00 95.81 188 PHE A O 1
ATOM 1484 N N . LEU A 1 189 ? 7.282 5.862 -9.997 1.00 96.56 189 LEU A N 1
ATOM 1485 C CA . LEU A 1 189 ? 6.306 6.817 -9.464 1.00 96.56 189 LEU A CA 1
ATOM 1486 C C . LEU A 1 189 ? 4.865 6.326 -9.625 1.00 96.56 189 LEU A C 1
ATOM 1488 O O . LEU A 1 189 ? 4.073 6.446 -8.693 1.00 96.56 189 LEU A O 1
ATOM 1492 N N . GLN A 1 190 ? 4.522 5.761 -10.788 1.00 97.12 190 GLN A N 1
ATOM 1493 C CA . GLN A 1 190 ? 3.202 5.173 -11.024 1.00 97.12 190 GLN A CA 1
ATOM 1494 C C . GLN A 1 190 ? 2.891 4.075 -10.012 1.00 97.12 190 GLN A C 1
ATOM 1496 O O . GLN A 1 190 ? 1.801 4.048 -9.439 1.00 97.12 190 GLN A O 1
ATOM 1501 N N . TRP A 1 191 ? 3.856 3.195 -9.773 1.00 96.88 191 TRP A N 1
ATOM 1502 C CA . TRP A 1 191 ? 3.709 2.116 -8.819 1.00 96.88 191 TRP A CA 1
ATOM 1503 C C . TRP A 1 191 ? 3.581 2.619 -7.379 1.00 96.88 191 TRP A C 1
ATOM 1505 O O . TRP A 1 191 ? 2.673 2.222 -6.650 1.00 96.88 191 TRP A O 1
ATOM 1515 N N . SER A 1 192 ? 4.443 3.554 -6.984 1.00 97.44 192 SER A N 1
ATOM 1516 C CA . SER A 1 192 ? 4.411 4.185 -5.666 1.00 97.44 192 SER A CA 1
ATOM 1517 C C . SER A 1 192 ? 3.067 4.881 -5.402 1.00 97.44 192 SER A C 1
ATOM 1519 O O . SER A 1 192 ? 2.450 4.661 -4.358 1.00 97.44 192 SER A O 1
ATOM 1521 N N . ALA A 1 193 ? 2.544 5.625 -6.383 1.00 98.06 193 ALA A N 1
ATOM 1522 C CA . ALA A 1 193 ? 1.224 6.245 -6.303 1.00 98.06 193 ALA A CA 1
ATOM 1523 C C . ALA A 1 193 ? 0.102 5.205 -6.165 1.00 98.06 193 ALA A C 1
ATOM 1525 O O . ALA A 1 193 ? -0.780 5.359 -5.318 1.00 98.06 193 ALA A O 1
ATOM 1526 N N . ARG A 1 194 ? 0.150 4.117 -6.946 1.00 97.69 194 ARG A N 1
ATOM 1527 C CA . ARG A 1 194 ? -0.809 3.006 -6.849 1.00 97.69 194 ARG A CA 1
ATOM 1528 C C . ARG A 1 194 ? -0.796 2.373 -5.461 1.00 97.69 194 ARG A C 1
ATOM 1530 O O . ARG A 1 194 ? -1.854 2.181 -4.873 1.00 97.69 194 ARG A O 1
ATOM 1537 N N . ARG A 1 195 ? 0.387 2.142 -4.893 1.00 97.25 195 ARG A N 1
ATOM 1538 C CA . ARG A 1 195 ? 0.536 1.623 -3.530 1.00 97.25 195 ARG A CA 1
ATOM 1539 C C . ARG A 1 195 ? -0.093 2.547 -2.484 1.00 97.25 195 ARG A C 1
ATOM 1541 O O . ARG A 1 195 ? -0.811 2.063 -1.608 1.00 97.25 195 ARG A O 1
ATOM 1548 N N . VAL A 1 196 ? 0.152 3.857 -2.568 1.00 98.06 196 VAL A N 1
ATOM 1549 C CA . VAL A 1 196 ? -0.484 4.843 -1.676 1.00 98.06 196 VAL A CA 1
ATOM 1550 C C . VAL A 1 196 ? -2.004 4.784 -1.814 1.00 98.06 196 VAL A C 1
ATOM 1552 O O . VAL A 1 196 ? -2.703 4.652 -0.811 1.00 98.06 196 VAL A O 1
ATOM 1555 N N . TYR A 1 197 ? -2.508 4.824 -3.047 1.00 97.81 197 TYR A N 1
ATOM 1556 C CA . TYR A 1 197 ? -3.937 4.765 -3.339 1.00 97.81 197 TYR A CA 1
ATOM 1557 C C . TYR A 1 197 ? -4.588 3.489 -2.789 1.00 97.81 197 TYR A C 1
ATOM 1559 O O . TYR A 1 197 ? -5.622 3.547 -2.127 1.00 97.81 197 TYR A O 1
ATOM 1567 N N . ASP A 1 198 ? -3.946 2.338 -2.973 1.00 96.19 198 ASP A N 1
ATOM 1568 C CA . ASP A 1 198 ? -4.468 1.058 -2.514 1.00 96.19 198 ASP A CA 1
ATOM 1569 C C . ASP A 1 198 ? -4.543 0.967 -0.989 1.00 96.19 198 ASP A C 1
ATOM 1571 O O . ASP A 1 198 ? -5.538 0.470 -0.457 1.00 96.19 198 ASP A O 1
ATOM 1575 N N . LEU A 1 199 ? -3.526 1.465 -0.281 1.00 96.62 199 LEU A N 1
ATOM 1576 C CA . LEU A 1 199 ? -3.540 1.540 1.182 1.00 96.62 199 LEU A CA 1
ATOM 1577 C C . LEU A 1 199 ? -4.601 2.522 1.682 1.00 96.62 199 LEU A C 1
ATOM 1579 O O . LEU A 1 199 ? -5.272 2.248 2.680 1.00 96.62 199 LEU A O 1
ATOM 1583 N N . HIS A 1 200 ? -4.784 3.632 0.973 1.00 96.88 200 HIS A N 1
ATOM 1584 C CA . HIS A 1 200 ? -5.803 4.622 1.278 1.00 96.88 200 HIS A CA 1
ATOM 1585 C C . HIS A 1 200 ? -7.219 4.039 1.163 1.00 96.88 200 HIS A C 1
ATOM 1587 O O . HIS A 1 200 ? -8.013 4.157 2.103 1.00 96.88 200 HIS A O 1
ATOM 1593 N N . GLU A 1 201 ? -7.530 3.333 0.069 1.00 95.81 201 GLU A N 1
ATOM 1594 C CA . GLU A 1 201 ? -8.809 2.627 -0.095 1.00 95.81 201 GLU A CA 1
ATOM 1595 C C . GLU A 1 201 ? -9.010 1.559 0.993 1.00 95.81 201 GLU A C 1
ATOM 1597 O O . GLU A 1 201 ? -10.101 1.443 1.561 1.00 95.81 201 GLU A O 1
ATOM 1602 N N . GLU A 1 202 ? -7.956 0.818 1.362 1.00 94.69 202 GLU A N 1
ATOM 1603 C CA . GLU A 1 202 ? -8.020 -0.134 2.477 1.00 94.69 202 GLU A CA 1
ATOM 1604 C C . GLU A 1 202 ? -8.389 0.559 3.801 1.00 94.69 202 GLU A C 1
ATOM 1606 O O . GLU A 1 202 ? -9.227 0.053 4.552 1.00 94.69 202 GLU A O 1
ATOM 1611 N N . ILE A 1 203 ? -7.816 1.728 4.097 1.00 93.94 203 ILE A N 1
ATOM 1612 C CA . ILE A 1 203 ? -8.103 2.486 5.325 1.00 93.94 203 ILE A CA 1
ATOM 1613 C C . ILE A 1 203 ? -9.525 3.050 5.310 1.00 93.94 203 ILE A C 1
ATOM 1615 O O . ILE A 1 203 ? -10.205 3.012 6.347 1.00 93.94 203 ILE A O 1
ATOM 1619 N N . GLN A 1 204 ? -10.003 3.533 4.161 1.00 93.56 204 GLN A N 1
ATOM 1620 C CA . GLN A 1 204 ? -11.393 3.960 3.989 1.00 93.56 204 GLN A CA 1
ATOM 1621 C C . GLN A 1 204 ? -12.364 2.801 4.228 1.00 93.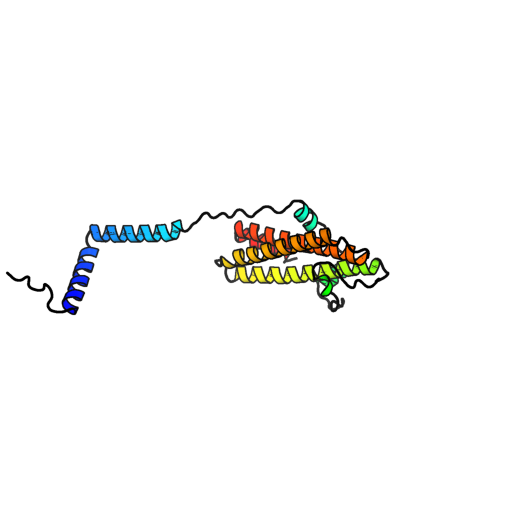56 204 GLN A C 1
ATOM 1623 O O . GLN A 1 204 ? -13.331 2.939 4.988 1.00 93.56 204 GLN A O 1
ATOM 1628 N N . ALA A 1 205 ? -12.079 1.632 3.656 1.00 92.06 205 ALA A N 1
ATOM 1629 C CA . ALA A 1 205 ? -12.894 0.441 3.832 1.00 92.06 205 ALA A CA 1
ATOM 1630 C C . ALA A 1 205 ? -12.887 -0.041 5.294 1.00 92.06 205 ALA A C 1
ATOM 1632 O O . ALA A 1 205 ? -13.954 -0.275 5.864 1.00 92.06 205 ALA A O 1
ATOM 1633 N N . LEU A 1 206 ? -11.720 -0.081 5.949 1.00 90.56 206 LEU A N 1
ATOM 1634 C CA . LEU A 1 206 ? -11.589 -0.410 7.377 1.00 90.56 206 LEU A CA 1
ATOM 1635 C C . LEU A 1 206 ? -12.342 0.573 8.284 1.00 90.56 206 LEU A C 1
ATOM 1637 O O . LEU A 1 206 ? -12.865 0.176 9.327 1.00 90.56 206 LEU A O 1
ATOM 1641 N N . THR A 1 207 ? -12.391 1.851 7.908 1.00 89.50 207 THR A N 1
ATOM 1642 C CA . THR A 1 207 ? -13.110 2.891 8.659 1.00 89.50 207 THR A CA 1
ATOM 1643 C C . THR A 1 207 ? -14.623 2.785 8.453 1.00 89.50 207 THR A C 1
ATOM 1645 O O . THR A 1 207 ? -15.381 2.999 9.398 1.00 89.50 207 THR A O 1
ATOM 1648 N N . SER A 1 208 ? -15.056 2.381 7.257 1.00 89.94 208 SER A N 1
ATOM 1649 C CA . SER A 1 208 ? -16.467 2.141 6.926 1.00 89.94 208 SER A CA 1
ATOM 1650 C C . SER A 1 208 ? -17.032 0.896 7.616 1.00 89.94 208 SER A C 1
ATOM 1652 O O . SER A 1 208 ? -18.208 0.862 7.974 1.00 89.94 208 SER A O 1
ATOM 1654 N N . GLY A 1 209 ? -16.197 -0.120 7.839 1.00 87.25 209 GLY A N 1
ATOM 1655 C CA . GLY A 1 209 ? -16.548 -1.317 8.596 1.00 87.25 209 GLY A CA 1
ATOM 1656 C C . GLY A 1 209 ? -16.075 -2.609 7.937 1.00 87.25 209 GLY A C 1
ATOM 1657 O O . GLY A 1 209 ? -15.527 -2.627 6.838 1.00 87.25 209 GLY A O 1
ATOM 1658 N N . ARG A 1 210 ? -16.308 -3.725 8.633 1.00 84.19 210 ARG A N 1
ATOM 1659 C CA . ARG A 1 210 ? -15.827 -5.051 8.226 1.00 84.19 210 ARG A CA 1
ATOM 1660 C C . ARG A 1 210 ? -16.309 -5.459 6.832 1.00 84.19 210 ARG A C 1
ATOM 1662 O O . ARG A 1 210 ? -15.495 -5.890 6.023 1.00 84.19 210 ARG A O 1
ATOM 1669 N N . ASP A 1 211 ? -17.599 -5.297 6.558 1.00 86.69 211 ASP A N 1
ATOM 1670 C CA . ASP A 1 211 ? -18.202 -5.735 5.296 1.00 86.69 211 ASP A CA 1
ATOM 1671 C C . ASP A 1 211 ? -17.617 -4.979 4.098 1.00 86.69 211 ASP A C 1
ATOM 1673 O O . ASP A 1 211 ? -17.396 -5.568 3.043 1.00 86.69 211 ASP A O 1
ATOM 1677 N N . SER A 1 212 ? -17.319 -3.685 4.257 1.00 88.94 212 SER A N 1
ATOM 1678 C CA . SER A 1 212 ? -16.674 -2.880 3.215 1.00 88.94 212 SER A CA 1
ATOM 1679 C C . SER A 1 212 ? -15.252 -3.360 2.933 1.00 88.94 212 SER A C 1
ATOM 1681 O O . SER A 1 212 ? -14.869 -3.480 1.772 1.00 88.94 212 SER A O 1
ATOM 1683 N N . TYR A 1 213 ? -14.487 -3.687 3.978 1.00 89.56 213 TYR A N 1
ATOM 1684 C CA . TYR A 1 213 ? -13.129 -4.211 3.820 1.00 89.56 213 TYR A CA 1
ATOM 1685 C C . TYR A 1 213 ? -13.110 -5.596 3.161 1.00 89.56 213 TYR A C 1
ATOM 1687 O O . TYR A 1 213 ? -12.314 -5.843 2.259 1.00 89.56 213 TYR A O 1
ATOM 1695 N N . GLU A 1 214 ? -14.027 -6.489 3.547 1.00 89.06 214 GLU A N 1
ATOM 1696 C CA . GLU A 1 214 ? -14.167 -7.801 2.904 1.00 89.06 214 GLU A CA 1
ATOM 1697 C C . GLU A 1 214 ? -14.604 -7.682 1.434 1.00 89.06 214 GLU A C 1
ATOM 1699 O O . GLU A 1 214 ? -14.074 -8.401 0.587 1.00 89.06 214 GLU A O 1
ATOM 1704 N N . LYS A 1 215 ? -15.501 -6.742 1.101 1.00 91.50 215 LYS A N 1
ATOM 1705 C CA . LYS A 1 215 ? -15.902 -6.462 -0.289 1.00 91.50 215 LYS A CA 1
ATOM 1706 C C . LYS A 1 215 ? -14.739 -5.965 -1.146 1.00 91.50 215 LYS A C 1
ATOM 1708 O O . LYS A 1 215 ? -14.515 -6.539 -2.208 1.00 91.50 215 LYS A O 1
ATOM 1713 N N . LEU A 1 216 ? -13.998 -4.955 -0.675 1.00 91.00 216 LEU A N 1
ATOM 1714 C CA . LEU A 1 216 ? -12.820 -4.416 -1.373 1.00 91.00 216 LEU A CA 1
ATOM 1715 C C . LEU A 1 216 ? -11.792 -5.516 -1.654 1.00 91.00 216 LEU A C 1
ATOM 1717 O O . LEU A 1 216 ? -11.193 -5.589 -2.724 1.00 91.00 216 LEU A O 1
ATOM 1721 N N . TYR A 1 217 ? -11.590 -6.398 -0.681 1.00 89.62 217 TYR A N 1
ATOM 1722 C CA . TYR A 1 217 ? -10.658 -7.497 -0.836 1.00 89.62 217 TYR A CA 1
ATOM 1723 C C . TYR A 1 217 ? -11.129 -8.515 -1.878 1.00 89.62 217 TYR A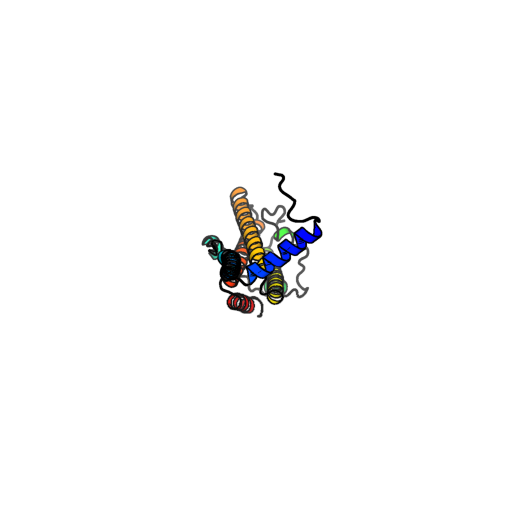 C 1
ATOM 1725 O O . TYR A 1 217 ? -10.368 -8.881 -2.771 1.00 89.62 217 TYR A O 1
ATOM 1733 N N . ASN A 1 218 ? -12.388 -8.948 -1.805 1.00 90.25 218 ASN A N 1
ATOM 1734 C CA . ASN A 1 218 ? -12.921 -9.912 -2.765 1.00 90.25 218 ASN A CA 1
ATOM 1735 C C . ASN A 1 218 ? -12.870 -9.369 -4.202 1.00 90.25 218 ASN A C 1
ATOM 1737 O O . ASN A 1 218 ? -12.631 -10.141 -5.123 1.00 90.25 218 ASN A O 1
ATOM 1741 N N . SER A 1 219 ? -13.036 -8.055 -4.398 1.00 91.31 219 SER A N 1
ATOM 1742 C CA . SER A 1 219 ? -12.914 -7.444 -5.727 1.00 91.31 219 SER A CA 1
ATOM 1743 C C . SER A 1 219 ? -11.478 -7.366 -6.249 1.00 91.31 219 SER A C 1
ATOM 1745 O O . SER A 1 219 ? -11.294 -7.297 -7.457 1.00 91.31 219 SER A O 1
ATOM 1747 N N . ARG A 1 220 ? -10.469 -7.345 -5.369 1.00 87.56 220 ARG A N 1
ATOM 1748 C CA . ARG A 1 220 ? -9.056 -7.160 -5.750 1.00 87.56 220 ARG A CA 1
ATOM 1749 C C . ARG A 1 220 ? -8.240 -8.451 -5.801 1.00 87.56 220 ARG A C 1
ATOM 1751 O O . ARG A 1 220 ? -7.291 -8.524 -6.568 1.00 87.56 220 ARG A O 1
ATOM 1758 N N . TYR A 1 221 ? -8.560 -9.435 -4.960 1.00 79.56 221 TYR A N 1
ATOM 1759 C CA . TYR A 1 221 ? -7.655 -10.559 -4.679 1.00 79.56 221 TYR A CA 1
ATOM 1760 C C . TYR A 1 221 ? -8.269 -11.952 -4.911 1.00 79.56 221 TYR A C 1
ATOM 1762 O O . TYR A 1 221 ? -7.585 -12.946 -4.663 1.00 79.56 221 TYR A O 1
ATOM 1770 N N . CYS A 1 222 ? -9.543 -12.049 -5.315 1.00 72.56 222 CYS A N 1
ATOM 1771 C CA . CYS A 1 222 ? -10.254 -13.327 -5.499 1.00 72.56 222 CYS A CA 1
ATOM 1772 C C . CYS A 1 222 ? -10.620 -13.656 -6.959 1.00 72.56 222 CYS A C 1
ATOM 1774 O O . CYS A 1 222 ? -11.415 -14.569 -7.179 1.00 72.56 222 CYS A O 1
ATOM 1776 N N . THR A 1 223 ? -10.056 -12.933 -7.924 1.00 60.16 223 THR A N 1
ATOM 1777 C CA . THR A 1 223 ? -10.060 -13.282 -9.356 1.00 60.16 223 THR A CA 1
ATOM 1778 C C . THR A 1 223 ? -8.812 -14.073 -9.700 1.00 60.16 223 THR A C 1
ATOM 1780 O O . THR A 1 223 ? -8.953 -15.105 -10.383 1.00 60.16 223 THR A O 1
#

Radius of gyration: 30.69 Å; chains: 1; bounding box: 53×37×109 Å